Protein AF-A0A8I5Y634-F1 (afdb_monomer)

Nearest PDB structures (foldseek):
  6xj1-assembly1_A  TM=4.529E-01  e=6.285E-01  Schizosaccharomyces pombe 972h-
  3fd9-assembly1_C  TM=9.438E-01  e=5.363E+00  Pseudomonas aeruginosa UCBPP-PA14
  8i4v-assembly1_A  TM=6.254E-01  e=3.403E+00  Saccharomyces cerevisiae S288C
  5lpn-assembly1_B  TM=5.530E-01  e=3.403E+00  Homo sapiens

Foldseek 3Di:
DDDDDDDDDDDDDDDPPDDPDDPDDLVVVLVVLVVVLVVLVVVLVVLVVVCVPPDDVSVVVSVVSVVVNVVSVVVNVVSVVVVVVVVVVVVVVVVVVVVVVVVVVVVVVVVVVVVVVVVVVVVVVVVVVVVVVVVVVCVVVDDDPVVVVVVVVVCVPPQACDADPPDDVPDSNDNDDDPVRVCPDPVVCVVDVDPPDDDDDDDDDDDDDDDDPDDDPVQVVVVVVPDDPVVVVVVVVVVPPPDD

Solvent-accessible surface area (backbone atoms only — not comparable to full-atom values): 15293 Å² total; per-residue (Å²): 136,89,80,89,82,89,79,83,88,84,80,92,75,86,82,85,75,89,78,87,87,73,97,61,53,76,66,53,49,50,50,51,43,50,50,52,49,52,52,45,53,51,52,51,52,53,48,58,64,54,46,77,77,57,90,74,82,55,61,62,59,53,51,50,51,50,52,52,43,55,52,46,51,51,54,43,54,51,51,51,55,49,52,55,50,52,50,52,53,50,52,51,50,55,54,50,52,53,52,49,54,51,50,52,51,53,50,54,52,52,54,51,52,50,55,52,50,50,53,52,49,54,51,51,52,52,53,50,53,54,49,48,53,53,50,53,55,49,59,75,66,61,73,57,69,65,58,52,52,52,50,50,49,49,48,70,72,40,56,30,88,53,70,50,97,82,63,51,97,85,52,82,54,38,52,65,84,49,71,68,56,52,49,71,30,73,72,36,48,70,75,48,93,77,78,92,72,85,87,89,84,88,82,82,88,82,84,88,79,93,73,83,85,77,79,81,68,60,68,68,57,46,57,76,72,74,56,59,75,67,63,58,53,55,54,58,66,63,63,75,77,78,82,131

Sequence (244 aa):
MAASSSGEKEKERMGGVSGMTGLGSTRERLLSALEDLEVLSRELIEMLAISRNQKLLQLEEENQVLELLIHRDGDFQELMKLALNQGKVHHEMQALEKEVEKRDSDIQQLQKQLKEAEQILATAVYQAKEKLKSIEKARKGAISSEEIIKYAHRISASNAVCAPLTWVPGDPRRPYPTDLEMRSGLLGQMNNPSTSGVNGHLPGDALAAGRLPGNANWIGVFKRQGYSEVAVRQCLALGTNIVT

Secondary structure (DSSP, 8-state):
--------------------S--S-HHHHHHHHHHHHHHHHHHHHHHHHHHTSS-SSSHHHHHHHHHHHHHHHHHHHHHHHHHHHHHHHHHHHHHHHHHHHHHHHHHHHHHHHHHHHHHHHHHHHHHHHHHHHHHHHHHHTPPPHHHHHHHHHHHHHSS-SS--TT--TT-S--SS--HHHHHHSHHHHHT----SS--------------------HHHHHHTTT--HHHHHHHHHHGGG---

pLDDT: mean 75.21, std 22.45, range [32.56, 98.69]

Structure (mmCIF, N/CA/C/O backbone):
data_AF-A0A8I5Y634-F1
#
_entry.id   AF-A0A8I5Y634-F1
#
loop_
_atom_site.group_PDB
_atom_site.id
_atom_site.type_symbol
_atom_site.label_atom_id
_atom_site.label_alt_id
_atom_site.label_comp_id
_atom_site.label_asym_id
_atom_site.label_entity_id
_atom_site.label_seq_id
_atom_site.pdbx_PDB_ins_code
_atom_site.Cartn_x
_atom_site.Cartn_y
_atom_site.Cartn_z
_atom_site.occupancy
_atom_site.B_iso_or_equiv
_atom_site.auth_seq_id
_atom_site.auth_comp_id
_atom_site.auth_asym_id
_atom_site.auth_atom_id
_atom_site.pdbx_PDB_model_num
ATOM 1 N N . MET A 1 1 ? -1.743 41.954 -9.653 1.00 42.81 1 MET A N 1
ATOM 2 C CA . MET A 1 1 ? -3.165 41.566 -9.687 1.00 42.81 1 MET A CA 1
ATOM 3 C C . MET A 1 1 ? -3.440 40.726 -8.460 1.00 42.81 1 MET A C 1
ATOM 5 O O . MET A 1 1 ? -2.776 39.719 -8.267 1.00 42.81 1 MET A O 1
ATOM 9 N N . ALA A 1 2 ? -4.312 41.235 -7.597 1.00 40.44 2 ALA A N 1
ATOM 10 C CA . ALA A 1 2 ? -4.764 40.592 -6.375 1.00 40.44 2 ALA A CA 1
ATOM 11 C C . ALA A 1 2 ? -5.851 39.555 -6.685 1.00 40.44 2 ALA A C 1
ATOM 13 O O . ALA A 1 2 ? -6.664 39.791 -7.575 1.00 40.44 2 ALA A O 1
ATOM 14 N N . ALA A 1 3 ? -5.892 38.473 -5.910 1.00 41.91 3 ALA A N 1
ATOM 15 C CA . ALA A 1 3 ? -7.120 37.749 -5.593 1.00 41.91 3 ALA A CA 1
ATOM 16 C C . ALA A 1 3 ? -6.885 36.899 -4.336 1.00 41.91 3 ALA A C 1
ATOM 18 O O . ALA A 1 3 ? -6.300 35.820 -4.387 1.00 41.91 3 ALA A O 1
ATOM 19 N N . SER A 1 4 ? -7.327 37.435 -3.201 1.00 41.81 4 SER A N 1
ATOM 20 C CA . SER A 1 4 ? -7.667 36.670 -2.006 1.00 41.81 4 SER A CA 1
ATOM 21 C C . SER A 1 4 ? -8.863 35.763 -2.308 1.00 41.81 4 SER A C 1
ATOM 23 O O . SER A 1 4 ? -9.792 36.193 -2.990 1.00 41.81 4 SER A O 1
ATOM 25 N N . SER A 1 5 ? -8.897 34.557 -1.745 1.00 45.94 5 SER A N 1
ATOM 26 C CA . SER A 1 5 ? -10.150 33.821 -1.565 1.00 45.94 5 SER A CA 1
ATOM 27 C C . SER A 1 5 ? -10.107 33.063 -0.245 1.00 45.94 5 SER A C 1
ATOM 29 O O . SER A 1 5 ? -9.268 32.195 -0.016 1.00 45.94 5 SER A O 1
ATOM 31 N N . SER A 1 6 ? -10.985 33.507 0.644 1.00 43.75 6 SER A N 1
ATOM 32 C CA . SER A 1 6 ? -11.324 32.921 1.929 1.00 43.75 6 SER A CA 1
ATOM 33 C C . SER A 1 6 ? -12.424 31.874 1.725 1.00 43.75 6 SER A C 1
ATOM 35 O O . SER A 1 6 ? -13.388 32.152 1.021 1.00 43.75 6 SER A O 1
ATOM 37 N N . GLY A 1 7 ? -12.309 30.724 2.388 1.00 37.28 7 GLY A N 1
ATOM 38 C CA . GLY A 1 7 ? -13.416 29.807 2.695 1.00 37.28 7 GLY A CA 1
ATOM 39 C C . GLY A 1 7 ? -13.199 29.326 4.131 1.00 37.28 7 GLY A C 1
ATOM 40 O O . GLY A 1 7 ? -12.151 28.766 4.432 1.00 37.28 7 GLY A O 1
ATOM 41 N N . GLU A 1 8 ? -13.924 29.870 5.111 1.00 39.34 8 GLU A N 1
ATOM 42 C CA . GLU A 1 8 ? -15.194 29.325 5.633 1.00 39.34 8 GLU A CA 1
ATOM 43 C C . GLU A 1 8 ? -14.983 27.939 6.264 1.00 39.34 8 GLU A C 1
ATOM 45 O O . GLU A 1 8 ? -14.864 26.932 5.587 1.00 39.34 8 GLU A O 1
ATOM 50 N N . LYS A 1 9 ? -14.682 27.900 7.568 1.00 39.50 9 LYS A N 1
ATOM 51 C CA . LYS A 1 9 ? -15.653 27.577 8.634 1.00 39.50 9 LYS A CA 1
ATOM 52 C C . LYS A 1 9 ? -16.417 26.279 8.360 1.00 39.50 9 LYS A C 1
ATOM 54 O O . LYS A 1 9 ? -17.565 26.325 7.933 1.00 39.50 9 LYS A O 1
ATOM 59 N N . GLU A 1 10 ? -15.844 25.161 8.792 1.00 38.06 10 GLU A N 1
ATOM 60 C CA . GLU A 1 10 ? -16.636 23.988 9.147 1.00 38.06 10 GLU A CA 1
ATOM 61 C C . GLU A 1 10 ? -16.644 23.839 10.668 1.00 38.06 10 GLU A C 1
ATOM 63 O O . GLU A 1 10 ? -15.640 23.632 11.347 1.00 38.06 10 GLU A O 1
ATOM 68 N N . LYS A 1 11 ? -17.825 24.131 11.195 1.00 38.81 11 LYS A N 1
ATOM 69 C CA . LYS A 1 11 ? -18.212 24.123 12.593 1.00 38.81 11 LYS A CA 1
ATOM 70 C C . LYS A 1 11 ? -18.829 22.753 12.831 1.00 38.81 11 LYS A C 1
ATOM 72 O O . LYS A 1 11 ? -20.031 22.603 12.636 1.00 38.81 11 LYS A O 1
ATOM 77 N N . GLU A 1 12 ? -18.042 21.776 13.263 1.00 34.94 12 GLU A N 1
ATOM 78 C CA . GLU A 1 12 ? -18.622 20.550 13.808 1.00 34.94 12 GLU A CA 1
ATOM 79 C C . GLU A 1 12 ? -19.199 20.856 15.190 1.00 34.94 12 GLU A C 1
ATOM 81 O O . GLU A 1 12 ? -18.503 21.069 16.185 1.00 34.94 12 GLU A O 1
ATOM 86 N N . ARG A 1 13 ? -20.527 20.956 15.223 1.00 36.94 13 ARG A N 1
ATOM 87 C CA . ARG A 1 13 ? -21.330 21.005 16.435 1.00 36.94 13 ARG A CA 1
ATOM 88 C C . ARG A 1 13 ? -22.405 19.932 16.311 1.00 36.94 13 ARG A C 1
ATOM 90 O O . ARG A 1 13 ? -23.163 19.954 15.348 1.00 36.94 13 ARG A O 1
ATOM 97 N N . MET A 1 14 ? -22.526 19.159 17.390 1.00 32.56 14 MET A N 1
ATOM 98 C CA . MET A 1 14 ? -23.582 18.204 17.767 1.00 32.56 14 MET A CA 1
ATOM 99 C C . MET A 1 14 ? -23.264 16.735 17.437 1.00 32.56 14 MET A C 1
ATOM 101 O O . MET A 1 14 ? -22.936 16.418 16.311 1.00 32.56 14 MET A O 1
ATOM 105 N N . GLY A 1 15 ? -23.344 15.783 18.371 1.00 33.38 15 GLY A N 1
ATOM 106 C CA . GLY A 1 15 ? -24.082 15.790 19.635 1.00 33.38 15 GLY A CA 1
ATOM 107 C C . GLY A 1 15 ? -23.348 15.078 20.770 1.00 33.38 15 GLY A C 1
ATOM 108 O O . GLY A 1 15 ? -23.324 13.856 20.835 1.00 33.38 15 GLY A O 1
ATOM 109 N N . GLY A 1 16 ? -22.834 15.857 21.722 1.00 34.44 16 GLY A N 1
ATOM 110 C CA . GLY A 1 16 ? -22.677 15.392 23.097 1.00 34.44 16 GLY A CA 1
ATOM 111 C C . GLY A 1 16 ? -24.016 15.585 23.792 1.00 34.44 16 GLY A C 1
ATOM 112 O O . GLY A 1 16 ? -24.353 16.701 24.186 1.00 34.44 16 GLY A O 1
ATOM 113 N N . VAL A 1 17 ? -24.817 14.523 23.842 1.00 38.69 17 VAL A N 1
ATOM 114 C CA . VAL A 1 17 ? -26.057 14.497 24.615 1.00 38.69 17 VAL A CA 1
ATOM 115 C C . VAL A 1 17 ? -25.719 14.761 26.082 1.00 38.69 17 VAL A C 1
ATOM 117 O O . VAL A 1 17 ? -24.779 14.200 26.639 1.00 38.69 17 VAL A O 1
ATOM 120 N N . SER A 1 18 ? -26.498 15.677 26.651 1.00 43.25 18 SER A N 1
ATOM 121 C CA . SER A 1 18 ? -26.572 16.065 28.054 1.00 43.25 18 SER A CA 1
ATOM 122 C C . SER A 1 18 ? -26.324 14.904 29.024 1.00 43.25 18 SER A C 1
ATOM 124 O O . SER A 1 18 ? -27.053 13.916 29.017 1.00 43.25 18 SER A O 1
ATOM 126 N N . GLY A 1 19 ? -25.323 15.060 29.887 1.00 37.06 19 GLY A N 1
ATOM 127 C CA . GLY A 1 19 ? -25.020 14.152 30.989 1.00 37.06 19 GLY A CA 1
ATOM 128 C C . GLY A 1 19 ? -24.487 14.941 32.176 1.00 37.06 19 GLY A C 1
ATOM 129 O O . GLY A 1 19 ? -23.323 14.810 32.543 1.00 37.06 19 GLY A O 1
ATOM 130 N N . MET A 1 20 ? -25.313 15.829 32.728 1.00 41.47 20 MET A N 1
ATOM 131 C CA . MET A 1 20 ? -25.023 16.441 34.020 1.00 41.47 20 MET A CA 1
ATOM 132 C C . MET A 1 20 ? -25.332 15.415 35.121 1.00 41.47 20 MET A C 1
ATOM 134 O O . MET A 1 20 ? -26.399 14.817 35.092 1.00 41.47 20 MET A O 1
ATOM 138 N N . THR A 1 21 ? -24.387 15.294 36.063 1.00 44.72 21 THR A N 1
ATOM 139 C CA . THR A 1 21 ? -24.359 14.564 37.355 1.00 44.72 21 THR A CA 1
ATOM 140 C C . THR A 1 21 ? -23.698 13.176 37.376 1.00 44.72 21 THR A C 1
ATOM 142 O O . THR A 1 21 ? -24.253 12.188 36.909 1.00 44.72 21 THR A O 1
ATOM 145 N N . GLY A 1 22 ? -22.501 13.128 37.985 1.00 45.91 22 GLY A N 1
ATOM 146 C CA . GLY A 1 22 ? -21.790 11.918 38.421 1.00 45.91 22 GLY A CA 1
ATOM 147 C C . GLY A 1 22 ? -20.315 11.900 38.008 1.00 45.91 22 GLY A C 1
ATOM 148 O O . GLY A 1 22 ? -19.976 11.397 36.941 1.00 45.91 22 GLY A O 1
ATOM 149 N N . LEU A 1 23 ? -19.433 12.469 38.830 1.00 56.62 23 LEU A N 1
ATOM 150 C CA . LEU A 1 23 ? -17.975 12.436 38.666 1.00 56.62 23 LEU A CA 1
ATOM 151 C C . LEU A 1 23 ? -17.480 10.979 38.717 1.00 56.62 23 LEU A C 1
ATOM 153 O O . LEU A 1 23 ? -17.414 10.403 39.794 1.00 56.62 23 LEU A O 1
ATOM 157 N N . GLY A 1 24 ? -17.170 10.384 37.565 1.00 68.94 24 GLY A N 1
ATOM 158 C CA . GLY A 1 24 ? -16.485 9.092 37.507 1.00 68.94 24 GLY A CA 1
ATOM 159 C C . GLY A 1 24 ? -16.831 8.237 36.293 1.00 68.94 24 GLY A C 1
ATOM 160 O O . GLY A 1 24 ? -17.881 8.415 35.663 1.00 68.94 24 GLY A O 1
ATOM 161 N N . SER A 1 25 ? -15.922 7.320 35.956 1.00 91.06 25 SER A N 1
ATOM 162 C CA . SER A 1 25 ? -16.109 6.324 34.892 1.00 91.06 25 SER A CA 1
ATOM 163 C C . SER A 1 25 ? -17.349 5.453 35.149 1.00 91.06 25 SER A C 1
ATOM 165 O O . SER A 1 25 ? -17.780 5.300 36.290 1.00 91.06 25 SER A O 1
ATOM 167 N N . THR A 1 26 ? -17.931 4.824 34.117 1.00 92.62 26 THR A N 1
ATOM 168 C CA . THR A 1 26 ? -19.067 3.890 34.303 1.00 92.62 26 THR A CA 1
ATOM 169 C C . THR A 1 26 ? -18.744 2.798 35.332 1.00 92.62 26 THR A C 1
ATOM 171 O O . THR A 1 26 ? -19.614 2.391 36.095 1.00 92.62 26 THR A O 1
ATOM 174 N N . ARG A 1 27 ? -17.471 2.387 35.412 1.00 92.94 27 ARG A N 1
ATOM 175 C CA . ARG A 1 27 ? -16.956 1.486 36.447 1.00 92.94 27 ARG A CA 1
ATOM 176 C C . ARG A 1 27 ? -17.048 2.090 37.850 1.00 92.94 27 ARG A C 1
ATOM 178 O O . ARG A 1 27 ? -17.557 1.428 38.742 1.00 92.94 27 ARG A O 1
ATOM 185 N N . GLU A 1 28 ? -16.561 3.312 38.052 1.00 94.06 28 GLU A N 1
ATOM 186 C CA . GLU A 1 28 ? -16.643 4.000 39.351 1.00 94.06 28 GLU A CA 1
ATOM 187 C C . GLU A 1 28 ? -18.094 4.216 39.787 1.00 94.06 28 GLU A C 1
ATOM 189 O O . GLU A 1 28 ? -18.422 4.000 40.948 1.00 94.06 28 GLU A O 1
ATOM 194 N N . ARG A 1 29 ? -18.982 4.555 38.847 1.00 93.81 29 ARG A N 1
ATOM 195 C CA . ARG A 1 29 ? -20.418 4.706 39.121 1.00 93.81 29 ARG A CA 1
ATOM 196 C C . ARG A 1 29 ? -21.074 3.387 39.531 1.00 93.81 29 ARG A C 1
ATOM 198 O O . ARG A 1 29 ? -21.875 3.383 40.455 1.00 93.81 29 ARG A O 1
ATOM 205 N N . LEU A 1 30 ? -20.723 2.276 38.876 1.00 94.56 30 LEU A N 1
ATOM 206 C CA . LEU A 1 30 ? -21.199 0.941 39.255 1.00 94.56 30 LEU A CA 1
ATOM 207 C C . LEU A 1 30 ? -20.717 0.533 40.650 1.00 94.56 30 LEU A C 1
ATOM 209 O O . LEU A 1 30 ? -21.495 -0.028 41.411 1.00 94.56 30 LEU A O 1
ATOM 213 N N . LEU A 1 31 ? -19.455 0.816 40.984 1.00 94.88 31 LEU A N 1
ATOM 214 C CA . LEU A 1 31 ? -18.902 0.516 42.307 1.00 94.88 31 LEU A CA 1
ATOM 215 C C . LEU A 1 31 ? -19.569 1.360 43.397 1.00 94.88 31 LEU A C 1
ATOM 217 O O . LEU A 1 31 ? -19.995 0.807 44.400 1.00 94.88 31 LEU A O 1
ATOM 221 N N . SER A 1 32 ? -19.750 2.661 43.163 1.00 94.75 32 SER A N 1
ATOM 222 C CA . SER A 1 32 ? -20.445 3.543 44.106 1.00 94.75 32 SER A CA 1
ATOM 223 C C . SER A 1 32 ? -21.908 3.139 44.308 1.00 94.75 32 SER A C 1
ATOM 225 O O . SER A 1 32 ? -22.371 3.108 45.439 1.00 94.75 32 SER A O 1
ATOM 227 N N . ALA A 1 33 ? -22.630 2.772 43.245 1.00 94.31 33 ALA A N 1
ATOM 228 C CA . ALA A 1 33 ? -24.004 2.286 43.374 1.00 94.31 33 ALA A CA 1
ATOM 229 C C . ALA A 1 33 ? -24.080 0.944 44.128 1.00 94.31 33 ALA A C 1
ATOM 231 O O . ALA A 1 33 ? -25.030 0.710 44.870 1.00 94.31 33 ALA A O 1
ATOM 232 N N . LEU A 1 34 ? -23.075 0.076 43.971 1.00 95.94 34 LEU A N 1
ATOM 233 C CA . LEU A 1 34 ? -22.973 -1.172 44.728 1.00 95.94 34 LEU A CA 1
ATOM 234 C C . LEU A 1 34 ? -22.697 -0.918 46.221 1.00 95.94 34 LEU A C 1
ATOM 236 O O . LEU A 1 34 ? -23.302 -1.574 47.063 1.00 95.94 34 LEU A O 1
ATOM 240 N N . GLU A 1 35 ? -21.819 0.035 46.542 1.00 96.00 35 GLU A N 1
ATOM 241 C CA . GLU A 1 35 ? -21.543 0.467 47.920 1.00 96.00 35 GLU A CA 1
ATOM 242 C C . GLU A 1 35 ? -22.793 1.087 48.573 1.00 96.00 35 GLU A C 1
ATOM 244 O O . GLU A 1 35 ? -23.146 0.707 49.690 1.00 96.00 35 GLU A O 1
ATOM 249 N N . ASP A 1 36 ? -23.518 1.960 47.861 1.00 95.56 36 ASP A N 1
ATOM 250 C CA . ASP A 1 36 ? -24.791 2.540 48.319 1.00 95.56 36 ASP A CA 1
ATOM 251 C C . ASP A 1 36 ? -25.829 1.439 48.624 1.00 95.56 36 ASP A C 1
ATOM 253 O O . ASP A 1 36 ? -26.473 1.459 49.675 1.00 95.56 36 ASP A O 1
ATOM 257 N N . LEU A 1 37 ? -25.977 0.451 47.728 1.00 95.12 37 LEU A N 1
ATOM 258 C CA . LEU A 1 37 ? -26.870 -0.701 47.922 1.00 95.12 37 LEU A CA 1
ATOM 259 C C . LEU A 1 37 ? -26.486 -1.525 49.157 1.00 95.12 37 LEU A C 1
ATOM 261 O O . LEU A 1 37 ? -27.362 -1.953 49.911 1.00 95.12 37 LEU A O 1
ATOM 265 N N . GLU A 1 38 ? -25.188 -1.740 49.385 1.00 95.94 38 GLU A N 1
ATOM 266 C CA . GLU A 1 38 ? -24.705 -2.449 50.567 1.00 95.94 38 GLU A CA 1
ATOM 267 C C . GLU A 1 38 ? -25.082 -1.698 51.851 1.00 95.94 38 GLU A C 1
ATOM 269 O O . GLU A 1 38 ? -25.647 -2.304 52.765 1.00 95.94 38 GLU A O 1
ATOM 274 N N . VAL A 1 39 ? -24.828 -0.389 51.912 1.00 96.50 39 VAL A N 1
ATOM 275 C CA . VAL A 1 39 ? -25.141 0.442 53.086 1.00 96.50 39 VAL A CA 1
ATOM 276 C C . VAL A 1 39 ? -26.642 0.442 53.376 1.00 96.50 39 VAL A C 1
ATOM 278 O O . VAL A 1 39 ? -27.036 0.110 54.494 1.00 96.50 39 VAL A O 1
ATOM 281 N N . LEU A 1 40 ? -27.477 0.712 52.367 1.00 94.00 40 LEU A N 1
ATOM 282 C CA . LEU A 1 40 ? -28.937 0.725 52.512 1.00 94.00 40 LEU A CA 1
ATOM 283 C C . LEU A 1 40 ? -29.480 -0.641 52.956 1.00 94.00 40 LEU A C 1
ATOM 285 O O . LEU A 1 40 ? -30.377 -0.719 53.795 1.00 94.00 40 LEU A O 1
ATOM 289 N N . SER A 1 41 ? -28.921 -1.738 52.433 1.00 94.69 41 SER A N 1
ATOM 290 C CA . SER A 1 41 ? -29.332 -3.088 52.833 1.00 94.69 41 SER A CA 1
ATOM 291 C C . SER A 1 41 ? -28.971 -3.410 54.289 1.00 94.69 41 SER A C 1
ATOM 293 O O . SER A 1 41 ? -29.770 -4.033 54.991 1.00 94.69 41 SER A O 1
ATOM 295 N N . ARG A 1 42 ? -27.803 -2.961 54.772 1.00 95.25 42 ARG A N 1
ATOM 296 C CA . ARG A 1 42 ? -27.382 -3.121 56.174 1.00 95.25 42 ARG A CA 1
ATOM 297 C C . ARG A 1 42 ? -28.274 -2.316 57.112 1.00 95.25 42 ARG A C 1
ATOM 299 O O . ARG A 1 42 ? -28.756 -2.871 58.096 1.00 95.25 42 ARG A O 1
ATOM 306 N N . GLU A 1 43 ? -28.537 -1.058 56.771 1.00 91.88 43 GLU A N 1
ATOM 307 C CA . GLU A 1 43 ? -29.401 -0.161 57.544 1.00 91.88 43 GLU A CA 1
ATOM 308 C C . GLU A 1 43 ? -30.825 -0.722 57.664 1.00 91.88 43 GLU A C 1
ATOM 310 O O . GLU A 1 43 ? -31.356 -0.828 58.769 1.00 91.88 43 GLU A O 1
ATOM 315 N N . LEU A 1 44 ? -31.404 -1.211 56.560 1.00 90.75 44 LEU A N 1
ATOM 316 C CA . LEU A 1 44 ? -32.724 -1.845 56.575 1.00 90.75 44 LEU A CA 1
ATOM 317 C C . LEU A 1 44 ? -32.762 -3.090 57.479 1.00 90.75 44 LEU A C 1
ATOM 319 O O . LEU A 1 44 ? -33.716 -3.284 58.233 1.00 90.75 44 LEU A O 1
ATOM 323 N N . ILE A 1 45 ? -31.730 -3.940 57.435 1.00 91.31 45 ILE A N 1
ATOM 324 C CA . ILE A 1 45 ? -31.642 -5.136 58.291 1.00 91.31 45 ILE A CA 1
ATOM 325 C C . ILE A 1 45 ? -31.539 -4.748 59.772 1.00 91.31 45 ILE A C 1
ATOM 327 O O . ILE A 1 45 ? -32.204 -5.363 60.610 1.00 91.31 45 ILE A O 1
ATOM 331 N N . GLU A 1 46 ? -30.727 -3.742 60.104 1.00 89.81 46 GLU A N 1
ATOM 332 C CA . GLU A 1 46 ? -30.577 -3.244 61.474 1.00 89.81 46 GLU A CA 1
ATOM 333 C C . GLU A 1 46 ? -31.887 -2.647 62.002 1.00 89.81 46 GLU A C 1
ATOM 335 O O . GLU A 1 46 ? -32.315 -2.995 63.107 1.00 89.81 46 GLU A O 1
ATOM 340 N N . MET A 1 47 ? -32.582 -1.842 61.193 1.00 86.56 47 MET A N 1
ATOM 341 C CA . MET A 1 47 ? -33.896 -1.294 61.535 1.00 86.56 47 MET A CA 1
ATOM 342 C C . MET A 1 47 ? -34.917 -2.404 61.795 1.00 86.56 47 MET A C 1
ATOM 344 O O . MET A 1 47 ? -35.511 -2.450 62.871 1.00 86.56 47 MET A O 1
ATOM 348 N N . LEU A 1 48 ? -35.046 -3.378 60.889 1.00 85.31 48 LEU A N 1
ATOM 349 C CA . LEU A 1 48 ? -35.971 -4.507 61.056 1.00 85.31 48 LEU A CA 1
ATOM 350 C C . LEU A 1 48 ? -35.651 -5.368 62.293 1.00 85.31 48 LEU A C 1
ATOM 352 O O . LEU A 1 48 ? -36.559 -5.916 62.930 1.00 85.31 48 LEU A O 1
ATOM 356 N N . ALA A 1 49 ? -34.373 -5.494 62.661 1.00 85.81 49 ALA A N 1
ATOM 357 C CA . ALA A 1 49 ? -33.956 -6.202 63.868 1.00 85.81 49 ALA A CA 1
ATOM 358 C C . ALA A 1 49 ? -34.365 -5.459 65.157 1.00 85.81 49 ALA A C 1
ATOM 360 O O . ALA A 1 49 ? -34.750 -6.105 66.139 1.00 85.81 49 ALA A O 1
ATOM 361 N N . ILE A 1 50 ? -34.326 -4.121 65.153 1.00 82.69 50 ILE A N 1
ATOM 362 C CA . ILE A 1 50 ? -34.696 -3.260 66.289 1.00 82.69 50 ILE A CA 1
ATOM 363 C C . ILE A 1 50 ? -36.225 -3.145 66.420 1.00 82.69 50 ILE A C 1
ATOM 365 O O . ILE A 1 50 ? -36.762 -3.344 67.517 1.00 82.69 50 ILE A O 1
ATOM 369 N N . SER A 1 51 ? -36.939 -2.920 65.313 1.00 70.75 51 SER A N 1
ATOM 370 C CA . SER A 1 51 ? -38.396 -2.704 65.256 1.00 70.75 51 SER A CA 1
ATOM 371 C C . SER A 1 51 ? -39.236 -3.893 65.710 1.00 70.75 51 SER A C 1
ATOM 373 O O . SER A 1 51 ? -40.388 -3.745 66.130 1.00 70.75 51 SER A O 1
ATOM 375 N N . ARG A 1 52 ? -38.648 -5.095 65.744 1.00 63.84 52 ARG A N 1
ATOM 376 C CA . ARG A 1 52 ? -39.260 -6.278 66.368 1.00 63.84 52 ARG A CA 1
ATOM 377 C C . ARG A 1 52 ? -39.618 -6.049 67.848 1.00 63.84 52 ARG A C 1
ATOM 379 O O . ARG A 1 52 ? -40.488 -6.754 68.360 1.00 63.84 52 ARG A O 1
ATOM 386 N N . ASN A 1 53 ? -38.987 -5.069 68.509 1.00 61.81 53 ASN A N 1
ATOM 387 C CA . ASN A 1 53 ? -39.132 -4.778 69.937 1.00 61.81 53 ASN A CA 1
ATOM 388 C C . ASN A 1 53 ? -39.964 -3.514 70.275 1.00 61.81 53 ASN A C 1
ATOM 390 O O . ASN A 1 53 ? -40.402 -3.402 71.419 1.00 61.81 53 ASN A O 1
ATOM 394 N N . GLN A 1 54 ? -40.230 -2.582 69.342 1.00 58.72 54 GLN A N 1
ATOM 395 C CA . GLN A 1 54 ? -41.007 -1.346 69.592 1.00 58.72 54 GLN A CA 1
ATOM 396 C C . GLN A 1 54 ? -41.900 -0.988 68.384 1.00 58.72 54 GLN A C 1
ATOM 398 O O . GLN A 1 54 ? -41.460 -0.409 67.401 1.00 58.72 54 GLN A O 1
ATOM 403 N N . LYS A 1 55 ? -43.187 -1.351 68.429 1.00 59.38 55 LYS A N 1
ATOM 404 C CA . LYS A 1 55 ? -44.118 -1.199 67.295 1.00 59.38 55 LYS A CA 1
ATOM 405 C C . LYS A 1 55 ? -44.777 0.185 67.276 1.00 59.38 55 LYS A C 1
ATOM 407 O O . LYS A 1 55 ? -45.518 0.485 68.207 1.00 59.38 55 LYS A O 1
ATOM 412 N N . LEU A 1 56 ? -44.542 0.965 66.209 1.00 52.16 56 LEU A N 1
ATOM 413 C CA . LEU A 1 56 ? -45.535 1.687 65.367 1.00 52.16 56 LEU A CA 1
ATOM 414 C C . LEU A 1 56 ? -44.951 2.955 64.698 1.00 52.16 56 LEU A C 1
ATOM 416 O O . LEU A 1 56 ? -45.433 3.329 63.638 1.00 52.16 56 LEU A O 1
ATOM 420 N N . LEU A 1 57 ? -43.903 3.580 65.256 1.00 55.06 57 LEU A N 1
ATOM 421 C CA . LEU A 1 57 ? -43.284 4.798 64.687 1.00 55.06 57 LEU A CA 1
ATOM 422 C C . LEU A 1 57 ? -42.159 4.525 63.663 1.00 55.06 57 LEU A C 1
ATOM 424 O O . LEU A 1 57 ? -41.857 5.398 62.864 1.00 55.06 57 LEU A O 1
ATOM 428 N N . GLN A 1 58 ? -41.582 3.317 63.638 1.00 64.75 58 GLN A N 1
ATOM 429 C CA . GLN A 1 58 ? -40.452 2.952 62.759 1.00 64.75 58 GLN A CA 1
ATOM 430 C C . GLN A 1 58 ? -40.859 2.506 61.342 1.00 64.75 58 GLN A C 1
ATOM 432 O O . GLN A 1 58 ? -40.028 2.473 60.442 1.00 64.75 58 GLN A O 1
ATOM 437 N N . LEU A 1 59 ? -42.142 2.208 61.109 1.00 70.50 59 LEU A N 1
ATOM 438 C CA . LEU A 1 59 ? -42.611 1.625 59.844 1.00 70.50 59 LEU A CA 1
ATOM 439 C C . LEU A 1 59 ? -42.505 2.597 58.653 1.00 70.50 59 LEU A C 1
ATOM 441 O O . LEU A 1 59 ? -42.378 2.171 57.509 1.00 70.50 59 LEU A O 1
ATOM 445 N N . GLU A 1 60 ? -42.589 3.905 58.900 1.00 78.56 60 GLU A N 1
ATOM 446 C CA . GLU A 1 60 ? -42.500 4.918 57.842 1.00 78.56 60 GLU A CA 1
ATOM 447 C C . GLU A 1 60 ? -41.049 5.143 57.393 1.00 78.56 60 GLU A C 1
ATOM 449 O O . GLU A 1 60 ? -40.780 5.201 56.194 1.00 78.56 60 GLU A O 1
ATOM 454 N N . GLU A 1 61 ? -40.104 5.139 58.337 1.00 81.62 61 GLU A N 1
ATOM 455 C CA . GLU A 1 61 ? -38.663 5.187 58.055 1.00 81.62 61 GLU A CA 1
ATOM 456 C C . GLU A 1 61 ? -38.193 3.908 57.338 1.00 81.62 61 GLU A C 1
ATOM 458 O O . GLU A 1 61 ? -37.442 3.984 56.368 1.00 81.62 61 GLU A O 1
ATOM 463 N N . GLU A 1 62 ? -38.689 2.732 57.748 1.00 83.88 62 GLU A N 1
ATOM 464 C CA . GLU A 1 62 ? -38.412 1.450 57.074 1.00 83.88 62 GLU A CA 1
ATOM 465 C C . GLU A 1 62 ? -38.849 1.468 55.605 1.00 83.88 62 GLU A C 1
ATOM 467 O O . GLU A 1 62 ? -38.098 1.046 54.723 1.00 83.88 62 GLU A O 1
ATOM 472 N N . ASN A 1 63 ? -40.050 1.986 55.329 1.00 87.62 63 ASN A N 1
ATOM 473 C CA . ASN A 1 63 ? -40.545 2.122 53.961 1.00 87.62 63 ASN A CA 1
ATOM 474 C C . ASN A 1 63 ? -39.712 3.125 53.155 1.00 87.62 63 ASN A C 1
ATOM 476 O O . ASN A 1 63 ? -39.488 2.910 51.967 1.00 87.62 63 ASN A O 1
ATOM 480 N N . GLN A 1 64 ? -39.212 4.192 53.781 1.00 90.19 64 GLN A N 1
ATOM 481 C CA . GLN A 1 64 ? -38.382 5.177 53.094 1.00 90.19 64 GLN A CA 1
ATOM 482 C C . GLN A 1 64 ? -3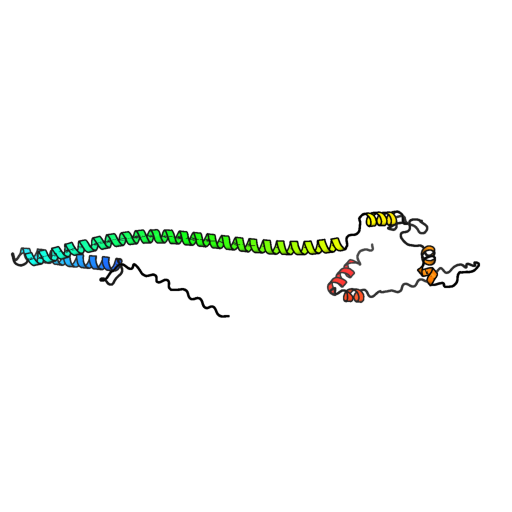7.015 4.607 52.684 1.00 90.19 64 GLN A C 1
ATOM 484 O O . GLN A 1 64 ? -36.582 4.824 51.551 1.00 90.19 64 GLN A O 1
ATOM 489 N N . VAL A 1 65 ? -36.361 3.831 53.555 1.00 90.69 65 VAL A N 1
ATOM 490 C CA . VAL A 1 65 ? -35.108 3.127 53.220 1.00 90.69 65 VAL A CA 1
ATOM 491 C C . VAL A 1 65 ? -35.350 2.058 52.150 1.00 90.69 65 VAL A C 1
ATOM 493 O O . VAL A 1 65 ? -34.543 1.912 51.231 1.00 90.69 65 VAL A O 1
ATOM 496 N N . LEU A 1 66 ? -36.482 1.350 52.211 1.00 92.19 66 LEU A N 1
ATOM 497 C CA . LEU A 1 66 ? -36.865 0.367 51.197 1.00 92.19 66 LEU A CA 1
ATOM 498 C C . LEU A 1 66 ? -37.064 1.002 49.810 1.00 92.19 66 LEU A C 1
ATOM 500 O O . LEU A 1 66 ? -36.554 0.474 48.823 1.00 92.19 66 LEU A O 1
ATOM 504 N N . GLU A 1 67 ? -37.757 2.138 49.721 1.00 93.50 67 GLU A N 1
ATOM 505 C CA . GLU A 1 67 ? -37.940 2.872 48.460 1.00 93.50 67 GLU A CA 1
ATOM 506 C C . GLU A 1 67 ? -36.604 3.377 47.894 1.00 93.50 67 GLU A C 1
ATOM 508 O O . GLU A 1 67 ? -36.349 3.251 46.695 1.00 93.50 67 GLU A O 1
ATOM 513 N N . LEU A 1 68 ? -35.704 3.880 48.750 1.00 93.81 68 LEU A N 1
ATOM 514 C CA . LEU A 1 68 ? -34.351 4.271 48.334 1.00 93.81 68 LEU A CA 1
ATOM 515 C C . LEU A 1 68 ? -33.544 3.078 47.803 1.00 93.81 68 LEU A C 1
ATOM 517 O O . LEU A 1 68 ? -32.833 3.219 46.806 1.00 93.81 68 LEU A O 1
ATOM 521 N N . LEU A 1 69 ? -33.679 1.904 48.425 1.00 94.56 69 LEU A N 1
ATOM 522 C CA . LEU A 1 69 ? -33.028 0.673 47.978 1.00 94.56 69 LEU A CA 1
ATOM 523 C C . LEU A 1 69 ? -33.554 0.222 46.607 1.00 94.56 69 LEU A C 1
ATOM 525 O O . LEU A 1 69 ? -32.758 -0.092 45.724 1.00 94.56 69 LEU A O 1
ATOM 529 N N . ILE A 1 70 ? -34.877 0.233 46.403 1.00 95.62 70 ILE A N 1
ATOM 530 C CA . ILE A 1 70 ? -35.504 -0.099 45.112 1.00 95.62 70 ILE A CA 1
ATOM 531 C C . ILE A 1 70 ? -35.047 0.882 44.031 1.00 95.62 70 ILE A C 1
ATOM 533 O O . ILE A 1 70 ? -34.699 0.472 42.922 1.00 95.62 70 ILE A O 1
ATOM 537 N N . HIS A 1 71 ? -35.018 2.175 44.354 1.00 95.50 71 HIS A N 1
ATOM 538 C CA . HIS A 1 71 ? -34.567 3.200 43.424 1.00 95.50 71 HIS A CA 1
ATOM 539 C C . HIS A 1 71 ? -33.105 2.982 43.015 1.00 95.50 71 HIS A C 1
ATOM 541 O O . HIS A 1 71 ? -32.794 2.982 41.822 1.00 95.50 71 HIS A O 1
ATOM 547 N N . ARG A 1 72 ? -32.217 2.713 43.982 1.00 94.69 72 ARG A N 1
ATOM 548 C CA . ARG A 1 72 ? -30.802 2.450 43.696 1.00 94.69 72 ARG A CA 1
ATOM 549 C C . ARG A 1 72 ? -30.546 1.148 42.954 1.00 94.69 72 ARG A C 1
ATOM 551 O O . ARG A 1 72 ? -29.647 1.121 42.116 1.00 94.69 72 ARG A O 1
ATOM 558 N N . ASP A 1 73 ? -31.332 0.102 43.196 1.00 95.81 73 ASP A N 1
ATOM 559 C CA . ASP A 1 73 ? -31.251 -1.126 42.398 1.00 95.81 73 ASP A CA 1
ATOM 560 C C . ASP A 1 73 ? -31.633 -0.846 40.937 1.00 95.81 73 ASP A C 1
ATOM 562 O O . ASP A 1 73 ? -30.938 -1.280 40.017 1.00 95.81 73 ASP A O 1
ATOM 566 N N . GLY A 1 74 ? -32.669 -0.028 40.717 1.00 95.75 74 GLY A N 1
ATOM 567 C CA . GLY A 1 74 ? -33.044 0.464 39.391 1.00 95.75 74 GLY A CA 1
ATOM 568 C C . GLY A 1 74 ? -31.891 1.178 38.677 1.00 95.75 74 GLY A C 1
ATOM 569 O O . GLY A 1 74 ? -31.510 0.778 37.572 1.00 95.75 74 GLY A O 1
ATOM 570 N N . ASP A 1 75 ? -31.280 2.170 39.333 1.00 93.25 75 ASP A N 1
ATOM 571 C CA . ASP A 1 75 ? -30.119 2.905 38.807 1.00 93.25 75 ASP A CA 1
ATOM 572 C C . ASP A 1 75 ? -28.946 1.962 38.478 1.00 93.25 75 ASP A C 1
ATOM 574 O O . ASP A 1 75 ? -28.305 2.071 37.426 1.00 93.25 75 ASP A O 1
ATOM 578 N N . PHE A 1 76 ? -28.660 1.001 39.363 1.00 95.12 76 PHE A N 1
ATOM 579 C CA . PHE A 1 76 ? -27.592 0.021 39.174 1.00 95.12 76 PHE A CA 1
ATOM 580 C C . PHE A 1 76 ? -27.854 -0.884 37.962 1.00 95.12 76 PHE A C 1
ATOM 582 O O . PHE A 1 76 ? -26.954 -1.112 37.146 1.00 95.12 76 PHE A O 1
ATOM 589 N N . GLN A 1 77 ? -29.089 -1.363 37.786 1.00 96.38 77 GLN A N 1
ATOM 590 C CA . GLN A 1 77 ? -29.473 -2.165 36.624 1.00 96.38 77 GLN A CA 1
ATOM 591 C C . GLN A 1 77 ? -29.342 -1.383 35.310 1.00 96.38 77 GLN A C 1
ATOM 593 O O . GLN A 1 77 ? -28.919 -1.943 34.291 1.00 96.38 77 GLN A O 1
ATOM 598 N N . GLU A 1 78 ? -29.681 -0.094 35.302 1.00 95.31 78 GLU A N 1
ATOM 599 C CA . GLU A 1 78 ? -29.488 0.772 34.135 1.00 95.31 78 GLU A CA 1
ATOM 600 C C . GLU A 1 78 ? -28.005 0.980 33.813 1.00 95.31 78 GLU A C 1
ATOM 602 O O . GLU A 1 78 ? -27.591 0.816 32.659 1.00 95.31 78 GLU A O 1
ATOM 607 N N . LEU A 1 79 ? -27.179 1.245 34.830 1.00 94.81 79 LEU A N 1
ATOM 608 C CA . LEU A 1 79 ? -25.726 1.351 34.679 1.00 94.81 79 LEU A CA 1
ATOM 609 C C . LEU A 1 79 ? -25.107 0.049 34.155 1.00 94.81 79 LEU A C 1
ATOM 611 O O . LEU A 1 79 ? -24.211 0.090 33.307 1.00 94.81 79 LEU A O 1
ATOM 615 N N . MET A 1 80 ? -25.612 -1.107 34.589 1.00 95.56 80 MET A N 1
ATOM 616 C CA . MET A 1 80 ? -25.158 -2.411 34.108 1.00 95.56 80 MET A CA 1
ATOM 617 C C . MET A 1 80 ? -25.472 -2.605 32.617 1.00 95.56 80 MET A C 1
ATOM 619 O O . MET A 1 80 ? -24.609 -3.023 31.841 1.00 95.56 80 MET A O 1
ATOM 623 N N . LYS A 1 81 ? -26.687 -2.243 32.179 1.00 96.38 81 LYS A N 1
ATOM 624 C CA . LYS A 1 81 ? -27.068 -2.269 30.753 1.00 96.38 81 LYS A CA 1
ATOM 625 C C . LYS A 1 81 ? -26.172 -1.350 29.924 1.00 96.38 81 LYS A C 1
ATOM 627 O O . LYS A 1 81 ? -25.734 -1.729 28.836 1.00 96.38 81 LYS A O 1
ATOM 632 N N . LEU A 1 82 ? -25.871 -0.162 30.444 1.00 95.94 82 LEU A N 1
ATOM 633 C CA . LEU A 1 82 ? -24.980 0.797 29.801 1.00 95.94 82 LEU A CA 1
ATOM 634 C C . LEU A 1 82 ? -23.565 0.219 29.646 1.00 95.94 82 LEU A C 1
ATOM 636 O O . LEU A 1 82 ? -23.014 0.266 28.545 1.00 95.94 82 LEU A O 1
ATOM 640 N N . ALA A 1 83 ? -23.000 -0.379 30.698 1.00 95.81 83 ALA A N 1
ATOM 641 C CA . ALA A 1 83 ? -21.678 -1.004 30.654 1.00 95.81 83 ALA A CA 1
ATOM 642 C C . ALA A 1 83 ? -21.599 -2.142 29.619 1.00 95.81 83 ALA A C 1
ATOM 644 O O . ALA A 1 83 ? -20.627 -2.233 28.867 1.00 95.81 83 ALA A O 1
ATOM 645 N N . LEU A 1 84 ? -22.644 -2.969 29.509 1.00 96.38 84 LEU A N 1
ATOM 646 C CA . LEU A 1 84 ? -22.719 -4.012 28.480 1.00 96.38 84 LEU A CA 1
ATOM 647 C C . LEU A 1 84 ? -22.728 -3.428 27.062 1.00 96.38 84 LEU A C 1
ATOM 649 O O . LEU A 1 84 ? -22.051 -3.949 26.174 1.00 96.38 84 LEU A O 1
ATOM 653 N N . ASN A 1 85 ? -23.465 -2.339 26.841 1.00 96.06 85 ASN A N 1
ATOM 654 C CA . ASN A 1 85 ? -23.491 -1.663 25.545 1.00 96.06 85 ASN A CA 1
ATOM 655 C C . ASN A 1 85 ? -22.133 -1.036 25.206 1.00 96.06 85 ASN A C 1
ATOM 657 O O . ASN A 1 85 ? -21.660 -1.196 24.083 1.00 96.06 85 ASN A O 1
ATOM 661 N N . GLN A 1 86 ? -21.469 -0.402 26.177 1.00 95.50 86 GLN A N 1
ATOM 662 C CA . GLN A 1 86 ? -20.098 0.089 26.007 1.00 95.50 86 GLN A CA 1
ATOM 663 C C . GLN A 1 86 ? -19.133 -1.043 25.633 1.00 95.50 86 GLN A C 1
ATOM 665 O O . GLN A 1 86 ? -18.308 -0.863 24.744 1.00 95.50 86 GLN A O 1
ATOM 670 N N . GLY A 1 87 ? -19.267 -2.221 26.251 1.00 95.75 87 GLY A N 1
ATOM 671 C CA . GLY A 1 87 ? -18.464 -3.398 25.915 1.00 95.75 87 GLY A CA 1
ATOM 672 C C . GLY A 1 87 ? -18.657 -3.870 24.470 1.00 95.75 87 GLY A C 1
ATOM 673 O O . GLY A 1 87 ? -17.676 -4.160 23.786 1.00 95.75 87 GLY A O 1
ATOM 674 N N . LYS A 1 88 ? -19.902 -3.890 23.974 1.00 97.38 88 LYS A N 1
ATOM 675 C CA . LYS A 1 88 ? -20.203 -4.233 22.570 1.00 97.38 88 LYS A CA 1
ATOM 676 C C . LYS A 1 88 ? -19.577 -3.235 21.599 1.00 97.38 88 LYS A C 1
ATOM 678 O O . LYS A 1 88 ? -18.864 -3.644 20.690 1.00 97.38 88 LYS A O 1
ATOM 683 N N . VAL A 1 89 ? -19.780 -1.939 21.842 1.00 97.38 89 VAL A N 1
ATOM 684 C CA . VAL A 1 89 ? -19.202 -0.870 21.011 1.00 97.38 89 VAL A CA 1
ATOM 685 C C . VAL A 1 89 ? -17.676 -0.933 21.029 1.00 97.38 89 VAL A C 1
ATOM 687 O O . VAL A 1 89 ? -17.041 -0.799 19.989 1.00 97.38 89 VAL A O 1
ATOM 690 N N . HIS A 1 90 ? -17.066 -1.193 22.186 1.00 96.62 90 HIS A N 1
ATOM 691 C CA . HIS A 1 90 ? -15.617 -1.337 22.288 1.00 96.62 90 HIS A CA 1
ATOM 692 C C . HIS A 1 90 ? -15.095 -2.534 21.484 1.00 96.62 90 HIS A C 1
ATOM 694 O O . HIS A 1 90 ? -14.054 -2.435 20.838 1.00 96.62 90 HIS A O 1
ATOM 700 N N . HIS A 1 91 ? -15.823 -3.652 21.476 1.00 97.81 91 HIS A N 1
ATOM 701 C CA . HIS A 1 91 ? -15.462 -4.808 20.659 1.00 97.81 91 HIS A CA 1
ATOM 702 C C . HIS A 1 91 ? -15.542 -4.504 19.158 1.00 97.81 91 HIS A C 1
ATOM 704 O O . HIS A 1 91 ? -14.627 -4.851 18.411 1.00 97.81 91 HIS A O 1
ATOM 710 N N . GLU A 1 92 ? -16.599 -3.815 18.723 1.00 97.94 92 GLU A N 1
ATOM 711 C CA . GLU A 1 92 ? -16.729 -3.352 17.338 1.00 97.94 92 GLU A CA 1
ATOM 712 C C . GLU A 1 92 ? -15.591 -2.398 16.964 1.00 97.94 92 GLU A C 1
ATOM 714 O O . GLU A 1 92 ? -14.956 -2.576 15.926 1.00 97.94 92 GLU A O 1
ATOM 719 N N . MET A 1 93 ? -15.262 -1.448 17.842 1.00 98.06 93 MET A N 1
ATOM 720 C CA . MET A 1 93 ? -14.154 -0.513 17.651 1.00 98.06 93 MET A CA 1
ATOM 721 C C . MET A 1 93 ? -12.817 -1.242 17.472 1.00 98.06 93 MET A C 1
ATOM 723 O O . MET A 1 93 ? -12.103 -0.959 16.517 1.00 98.06 93 MET A O 1
ATOM 727 N N . GLN A 1 94 ? -12.512 -2.242 18.306 1.00 98.06 94 GLN A N 1
ATOM 728 C CA . GLN A 1 94 ? -11.299 -3.056 18.146 1.00 98.06 94 GLN A CA 1
ATOM 729 C C . GLN A 1 94 ? -11.274 -3.834 16.822 1.00 98.06 94 GLN A C 1
ATOM 731 O O . GLN A 1 94 ? -10.212 -4.030 16.229 1.00 98.06 94 GLN A O 1
ATOM 736 N N . ALA A 1 95 ? -12.425 -4.327 16.357 1.00 97.75 95 ALA A N 1
ATOM 737 C CA . ALA A 1 95 ? -12.509 -5.013 15.070 1.00 97.75 95 ALA A CA 1
ATOM 738 C C . ALA A 1 95 ? -12.243 -4.044 13.905 1.00 97.75 95 ALA A C 1
ATOM 740 O O . ALA A 1 95 ? -11.502 -4.378 12.980 1.00 97.75 95 ALA A O 1
ATOM 741 N N . LEU A 1 96 ? -12.801 -2.834 13.983 1.00 98.31 96 LEU A N 1
ATOM 742 C CA . LEU A 1 96 ? -12.564 -1.751 13.030 1.00 98.31 96 LEU A CA 1
ATOM 743 C C . LEU A 1 96 ? -11.099 -1.298 13.023 1.00 98.31 96 LEU A C 1
ATOM 745 O O . LEU A 1 96 ? -10.528 -1.162 11.946 1.00 98.31 96 LEU A O 1
ATOM 749 N N . GLU A 1 97 ? -10.471 -1.128 14.187 1.00 98.12 97 GLU A N 1
ATOM 750 C CA . GLU A 1 97 ? -9.051 -0.765 14.308 1.00 98.12 97 GLU A CA 1
ATOM 751 C C . GLU A 1 97 ? -8.141 -1.771 13.593 1.00 98.12 97 GLU A C 1
ATOM 753 O O . GLU A 1 97 ? -7.278 -1.376 12.811 1.00 98.12 97 GLU A O 1
ATOM 758 N N . LYS A 1 98 ? -8.384 -3.075 13.774 1.00 98.00 98 LYS A N 1
ATOM 759 C CA . LYS A 1 98 ? -7.627 -4.128 13.073 1.00 98.00 98 LYS A CA 1
ATOM 760 C C . LYS A 1 98 ? -7.792 -4.062 11.560 1.00 98.00 98 LYS A C 1
ATOM 762 O O . LYS A 1 98 ? -6.849 -4.308 10.812 1.00 98.00 98 LYS A O 1
ATOM 767 N N . GLU A 1 99 ? -9.000 -3.763 11.097 1.00 98.31 99 GLU A N 1
ATOM 768 C CA . GLU A 1 99 ? -9.268 -3.651 9.669 1.00 98.31 99 GLU A CA 1
ATOM 769 C C . GLU A 1 99 ? -8.616 -2.389 9.072 1.00 98.31 99 GLU A C 1
ATOM 771 O O . GLU A 1 99 ? -8.121 -2.431 7.945 1.00 98.31 99 GLU A O 1
ATOM 776 N N . VAL A 1 100 ? -8.562 -1.284 9.824 1.00 98.62 100 VAL A N 1
ATOM 777 C CA . VAL A 1 100 ? -7.803 -0.082 9.439 1.00 98.62 100 VAL A CA 1
ATOM 778 C C . VAL A 1 100 ? -6.315 -0.402 9.339 1.00 98.62 100 VAL A C 1
ATOM 780 O O . VAL A 1 100 ? -5.718 -0.130 8.304 1.00 98.62 100 VAL A O 1
ATOM 783 N N . GLU A 1 101 ? -5.737 -1.066 10.342 1.00 98.44 101 GLU A N 1
ATOM 784 C CA . GLU A 1 101 ? -4.321 -1.453 10.336 1.00 98.44 101 GLU A CA 1
ATOM 785 C C . GLU A 1 101 ? -3.974 -2.350 9.136 1.00 98.44 101 GLU A C 1
ATOM 787 O O . GLU A 1 101 ? -2.956 -2.159 8.465 1.00 98.44 101 GLU A O 1
ATOM 792 N N . LYS A 1 102 ? -4.865 -3.291 8.798 1.00 98.44 102 LYS A N 1
ATOM 793 C CA . LYS A 1 102 ? -4.723 -4.127 7.604 1.00 98.44 102 LYS A CA 1
ATOM 794 C C . LYS A 1 102 ? -4.742 -3.294 6.320 1.00 98.44 102 LYS A C 1
ATOM 796 O O . LYS A 1 102 ? -3.869 -3.468 5.472 1.00 98.44 102 LYS A O 1
ATOM 801 N N . ARG A 1 103 ? -5.706 -2.380 6.176 1.00 98.31 103 ARG A N 1
ATOM 802 C CA . ARG A 1 103 ? -5.794 -1.504 4.997 1.00 98.31 103 ARG A CA 1
ATOM 803 C C . ARG A 1 103 ? -4.588 -0.581 4.874 1.00 98.31 103 ARG A C 1
ATOM 805 O O . ARG A 1 103 ? -4.103 -0.381 3.764 1.00 98.31 103 ARG A O 1
ATOM 812 N N . ASP A 1 104 ? -4.081 -0.059 5.982 1.00 98.62 104 ASP A N 1
ATOM 813 C CA . ASP A 1 104 ? -2.873 0.763 5.984 1.00 98.62 104 ASP A CA 1
ATOM 814 C C . ASP A 1 104 ? -1.651 -0.039 5.523 1.00 98.62 104 ASP A C 1
ATOM 816 O O . ASP A 1 104 ? -0.847 0.461 4.732 1.00 98.62 104 ASP A O 1
ATOM 820 N N . SER A 1 105 ? -1.541 -1.304 5.940 1.00 98.50 105 SER A N 1
ATOM 821 C CA . SER A 1 105 ? -0.504 -2.215 5.447 1.00 98.50 105 SER A CA 1
ATOM 822 C C . SER A 1 105 ? -0.605 -2.435 3.932 1.00 98.50 105 SER A C 1
ATOM 824 O O . SER A 1 105 ? 0.392 -2.283 3.216 1.00 98.50 105 SER A O 1
ATOM 826 N N . ASP A 1 106 ? -1.814 -2.694 3.422 1.00 98.38 106 ASP A N 1
ATOM 827 C CA . ASP A 1 106 ? -2.063 -2.871 1.987 1.00 98.38 106 ASP A CA 1
ATOM 828 C C . ASP A 1 106 ? -1.702 -1.600 1.192 1.00 98.38 106 ASP A C 1
ATOM 830 O O . ASP A 1 106 ? -1.041 -1.670 0.151 1.00 98.38 106 ASP A O 1
ATOM 834 N N . ILE A 1 107 ? -2.069 -0.417 1.700 1.00 98.69 107 ILE A N 1
ATOM 835 C CA . ILE A 1 107 ? -1.723 0.877 1.091 1.00 98.69 107 ILE A CA 1
ATOM 836 C C . ILE A 1 107 ? -0.204 1.057 1.031 1.00 98.69 107 ILE A C 1
ATOM 838 O O . ILE A 1 107 ? 0.326 1.443 -0.014 1.00 98.69 107 ILE A O 1
ATOM 842 N N . GLN A 1 108 ? 0.517 0.764 2.116 1.00 98.56 108 GLN A N 1
ATOM 843 C CA . GLN A 1 108 ? 1.978 0.863 2.140 1.00 98.56 108 GLN A CA 1
ATOM 844 C C . GLN A 1 108 ? 2.629 -0.076 1.119 1.00 98.56 108 GLN A C 1
ATOM 846 O O . GLN A 1 108 ? 3.560 0.324 0.409 1.00 98.56 108 GLN A O 1
ATOM 851 N N . GLN A 1 109 ? 2.124 -1.305 0.994 1.00 98.50 109 GLN A N 1
ATOM 852 C CA . GLN A 1 109 ? 2.616 -2.259 0.007 1.00 98.50 109 GLN A CA 1
ATOM 853 C C . GLN A 1 109 ? 2.376 -1.767 -1.426 1.00 98.50 109 GLN A C 1
ATOM 855 O O . GLN A 1 109 ? 3.302 -1.789 -2.243 1.00 98.50 109 GLN A O 1
ATOM 860 N N . LEU A 1 110 ? 1.174 -1.272 -1.729 1.00 98.50 110 LEU A N 1
ATOM 861 C CA . LEU A 1 110 ? 0.844 -0.721 -3.045 1.00 98.50 110 LEU A CA 1
ATOM 862 C C . LEU A 1 110 ? 1.711 0.497 -3.381 1.00 98.50 110 LEU A C 1
ATOM 864 O O . LEU A 1 110 ? 2.249 0.589 -4.484 1.00 98.50 110 LEU A O 1
ATOM 868 N N . GLN A 1 111 ? 1.918 1.408 -2.427 1.00 98.44 111 GLN A N 1
ATOM 869 C CA . GLN A 1 111 ? 2.800 2.562 -2.617 1.00 98.44 111 GLN A CA 1
ATOM 870 C C . GLN A 1 111 ? 4.238 2.144 -2.933 1.00 98.44 111 GLN A C 1
ATOM 872 O O . GLN A 1 111 ? 4.882 2.748 -3.793 1.00 98.44 111 GLN A O 1
ATOM 877 N N . LYS A 1 112 ? 4.749 1.109 -2.259 1.00 98.50 112 LYS A N 1
ATOM 878 C CA . LYS A 1 112 ? 6.083 0.567 -2.531 1.00 98.50 112 LYS A CA 1
ATOM 879 C C . LYS A 1 112 ? 6.177 0.021 -3.957 1.00 98.50 112 LYS A C 1
ATOM 881 O O . LYS A 1 112 ? 7.093 0.394 -4.684 1.00 98.50 112 LYS A O 1
ATOM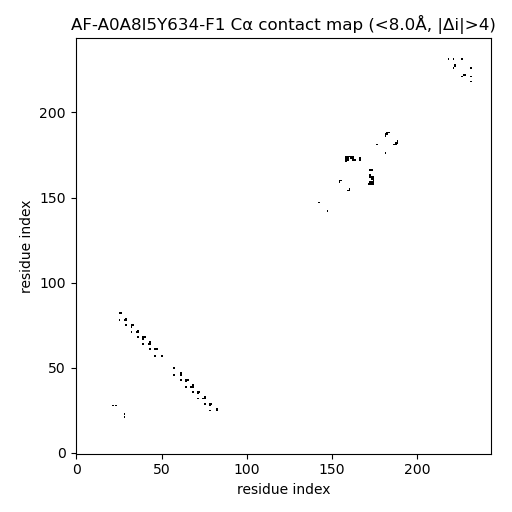 886 N N . GLN A 1 113 ? 5.208 -0.792 -4.374 1.00 98.44 113 GLN A N 1
ATOM 887 C CA . GLN A 1 113 ? 5.166 -1.355 -5.728 1.00 98.44 113 GLN A CA 1
ATOM 888 C C . GLN A 1 113 ? 5.078 -0.268 -6.805 1.00 98.44 113 GLN A C 1
ATOM 890 O O . GLN A 1 113 ? 5.758 -0.354 -7.825 1.00 98.44 113 GLN A O 1
ATOM 895 N N . LEU A 1 114 ? 4.287 0.783 -6.573 1.00 98.56 114 LEU A N 1
ATOM 896 C CA . LEU A 1 114 ? 4.176 1.905 -7.506 1.00 98.56 114 LEU A CA 1
ATOM 897 C C . LEU A 1 114 ? 5.495 2.671 -7.648 1.00 98.56 114 LEU A C 1
ATOM 899 O O . LEU A 1 114 ? 5.886 2.983 -8.770 1.00 98.56 114 LEU A O 1
ATOM 903 N N . LYS A 1 115 ? 6.218 2.912 -6.548 1.00 98.56 115 LYS A N 1
ATOM 904 C CA . LYS A 1 115 ? 7.553 3.537 -6.592 1.00 98.56 115 LYS A CA 1
ATOM 905 C C . LYS A 1 115 ? 8.571 2.675 -7.338 1.00 98.56 115 LYS A C 1
ATOM 907 O O . LYS A 1 115 ? 9.385 3.189 -8.102 1.00 98.56 115 LYS A O 1
ATOM 912 N N . GLU A 1 116 ? 8.528 1.360 -7.142 1.00 98.19 116 GLU A N 1
ATOM 913 C CA . GLU A 1 116 ? 9.388 0.426 -7.876 1.00 98.19 116 GLU A CA 1
ATOM 914 C C . GLU A 1 116 ? 9.068 0.439 -9.380 1.00 98.19 116 GLU A C 1
ATOM 916 O O . GLU A 1 116 ? 9.977 0.534 -10.208 1.00 98.19 116 GLU A O 1
ATOM 921 N N . ALA A 1 117 ? 7.783 0.421 -9.745 1.00 98.50 117 ALA A N 1
ATOM 922 C CA . ALA A 1 117 ? 7.340 0.507 -11.134 1.00 98.50 117 ALA A CA 1
ATOM 923 C C . ALA A 1 117 ? 7.740 1.839 -11.792 1.00 98.50 117 ALA A C 1
ATOM 925 O O . ALA A 1 117 ? 8.222 1.842 -12.927 1.00 98.50 117 ALA A O 1
ATOM 926 N N . GLU A 1 118 ? 7.600 2.957 -11.075 1.00 98.31 118 GLU A N 1
ATOM 927 C CA . GLU A 1 118 ? 8.055 4.279 -11.516 1.00 98.31 118 GLU A CA 1
ATOM 928 C C . GLU A 1 118 ? 9.554 4.266 -11.840 1.00 98.31 118 GLU A C 1
ATOM 930 O O . GLU A 1 118 ? 9.960 4.694 -12.922 1.00 98.31 118 GLU A O 1
ATOM 935 N N . GLN A 1 119 ? 10.375 3.711 -10.946 1.00 98.44 119 GLN A N 1
ATOM 936 C CA . GLN A 1 119 ? 11.823 3.641 -11.132 1.00 98.44 119 GLN A CA 1
ATOM 937 C C . GLN A 1 119 ? 12.218 2.795 -12.354 1.00 98.44 119 GLN A C 1
ATOM 939 O O . GLN A 1 119 ? 13.109 3.178 -13.127 1.00 98.44 119 GLN A O 1
ATOM 944 N N . ILE A 1 120 ? 11.557 1.650 -12.553 1.00 98.31 120 ILE A N 1
ATOM 945 C CA . ILE A 1 120 ? 11.776 0.791 -13.725 1.00 98.31 120 ILE A CA 1
ATOM 946 C C . ILE A 1 120 ? 11.417 1.557 -15.000 1.00 98.31 120 ILE A C 1
ATOM 948 O O . ILE A 1 120 ? 12.204 1.576 -15.951 1.00 98.31 120 ILE A O 1
ATOM 952 N N . LEU A 1 121 ? 10.265 2.229 -15.012 1.00 98.38 121 LEU A N 1
ATOM 953 C CA . LEU A 1 121 ? 9.798 2.982 -16.169 1.00 98.38 121 LEU A CA 1
ATOM 954 C C . LEU A 1 121 ? 10.729 4.157 -16.494 1.00 98.38 121 LEU A C 1
ATO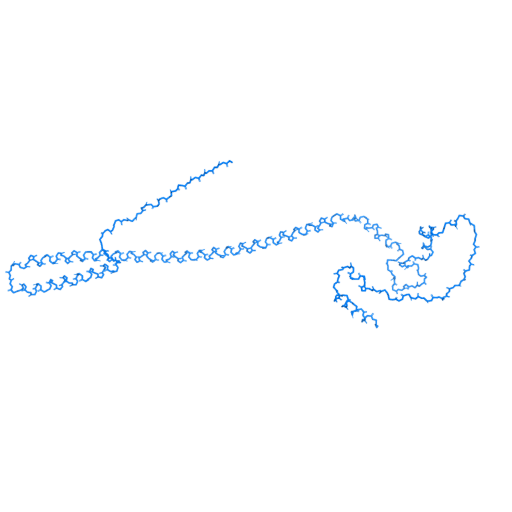M 956 O O . LEU A 1 121 ? 11.107 4.329 -17.653 1.00 98.38 121 LEU A O 1
ATOM 960 N N . ALA A 1 122 ? 11.158 4.925 -15.490 1.00 98.38 122 ALA A N 1
ATOM 961 C CA . ALA A 1 122 ? 12.100 6.028 -15.664 1.00 98.38 122 ALA A CA 1
ATOM 962 C C . ALA A 1 122 ? 13.413 5.550 -16.307 1.00 98.38 122 ALA A C 1
ATOM 964 O O . ALA A 1 122 ? 13.905 6.147 -17.271 1.00 98.38 122 ALA A O 1
ATOM 965 N N . THR A 1 123 ? 13.935 4.417 -15.829 1.00 98.38 123 THR A N 1
ATOM 966 C CA . THR A 1 123 ? 15.148 3.790 -16.369 1.00 98.38 123 THR A CA 1
ATOM 967 C C . THR A 1 123 ? 14.940 3.319 -17.810 1.00 98.38 123 THR A C 1
ATOM 969 O O . THR A 1 123 ? 15.765 3.605 -18.681 1.00 98.38 123 THR A O 1
ATOM 972 N N . ALA A 1 124 ? 13.823 2.645 -18.095 1.00 98.44 124 ALA A N 1
ATOM 973 C CA . ALA A 1 124 ? 13.498 2.153 -19.431 1.00 98.44 124 ALA A CA 1
ATOM 974 C C . ALA A 1 124 ? 13.351 3.299 -20.444 1.00 98.44 124 ALA A C 1
ATOM 976 O O . ALA A 1 124 ? 13.893 3.228 -21.548 1.00 98.44 124 ALA A O 1
ATOM 977 N N . VAL A 1 125 ? 12.683 4.390 -20.058 1.00 98.50 125 VAL A N 1
ATOM 978 C CA . VAL A 1 125 ? 12.525 5.587 -20.897 1.00 98.50 125 VAL A CA 1
ATOM 979 C C . VAL A 1 125 ? 13.873 6.247 -21.170 1.00 98.50 125 VAL A C 1
ATOM 981 O O . VAL A 1 125 ? 14.146 6.630 -22.310 1.00 98.50 125 VAL A O 1
ATOM 984 N N . TYR A 1 126 ? 14.738 6.365 -20.160 1.00 98.31 126 TYR A N 1
ATOM 985 C CA . TYR A 1 126 ? 16.083 6.905 -20.346 1.00 98.31 126 TYR A CA 1
ATOM 986 C C . TYR A 1 126 ? 16.891 6.064 -21.344 1.00 98.31 126 TYR A C 1
ATOM 988 O O . TYR A 1 126 ? 17.419 6.593 -22.324 1.00 98.31 126 TYR A O 1
ATOM 996 N N . GLN A 1 127 ? 16.912 4.742 -21.157 1.00 98.44 127 GLN A N 1
ATOM 997 C CA . GLN A 1 127 ? 17.606 3.825 -22.061 1.00 98.44 127 GLN A CA 1
ATOM 998 C C . GLN A 1 127 ? 17.043 3.873 -23.487 1.00 98.44 127 GLN A C 1
ATOM 1000 O O . GLN A 1 127 ? 17.807 3.861 -24.452 1.00 98.44 127 GLN A O 1
ATOM 1005 N N . ALA A 1 128 ? 15.720 3.957 -23.645 1.00 98.31 128 ALA A N 1
ATOM 1006 C CA . ALA A 1 128 ? 15.085 4.087 -24.952 1.00 98.31 128 ALA A CA 1
ATOM 1007 C C . ALA A 1 128 ? 15.505 5.385 -25.662 1.00 98.31 128 ALA A C 1
ATOM 1009 O O . ALA A 1 128 ? 15.835 5.353 -26.848 1.00 98.31 128 ALA A O 1
ATOM 1010 N N . LYS A 1 129 ? 15.572 6.511 -24.939 1.00 98.06 129 LYS A N 1
ATOM 1011 C CA . LYS A 1 129 ? 16.049 7.794 -25.483 1.00 98.06 129 LYS A CA 1
ATOM 1012 C C . LYS A 1 129 ? 17.509 7.726 -25.930 1.00 98.06 129 LYS A C 1
ATOM 1014 O O . LYS A 1 129 ? 17.829 8.209 -27.014 1.00 98.06 129 LYS A O 1
ATOM 1019 N N . GLU A 1 130 ? 18.384 7.102 -25.145 1.00 98.06 130 GLU A N 1
ATOM 1020 C CA . GLU A 1 130 ? 19.787 6.911 -25.537 1.00 98.06 130 GLU A CA 1
ATOM 1021 C C . GLU A 1 130 ? 19.920 6.008 -26.774 1.00 98.06 130 GLU A C 1
ATOM 1023 O O . GLU A 1 130 ? 20.670 6.324 -27.702 1.00 98.06 130 GLU A O 1
ATOM 1028 N N . LYS A 1 131 ? 19.121 4.936 -26.860 1.00 97.62 131 LYS A N 1
ATOM 1029 C CA . LYS A 1 131 ? 19.066 4.091 -28.063 1.00 97.62 131 LYS A CA 1
ATOM 1030 C C . LYS A 1 131 ? 18.593 4.875 -29.287 1.00 97.62 131 LYS A C 1
ATOM 1032 O O . LYS A 1 131 ? 19.218 4.757 -30.340 1.00 97.62 131 LYS A O 1
ATOM 1037 N N . LEU A 1 132 ? 17.567 5.718 -29.163 1.00 98.00 132 LEU A N 1
ATOM 1038 C CA . LEU A 1 132 ? 17.099 6.568 -30.266 1.00 98.00 132 LEU A CA 1
ATOM 1039 C C . LEU A 1 132 ? 18.197 7.511 -30.772 1.00 98.00 132 LEU A C 1
ATOM 1041 O O . LEU A 1 132 ? 18.436 7.563 -31.977 1.00 98.00 132 LEU A O 1
ATOM 1045 N N . LYS A 1 133 ? 18.944 8.166 -29.872 1.00 96.69 133 LYS A N 1
ATOM 1046 C CA . LYS A 1 133 ? 20.103 8.993 -30.256 1.00 96.69 133 LYS A CA 1
ATOM 1047 C C . LYS A 1 133 ? 21.144 8.190 -31.039 1.00 96.69 133 LYS A C 1
ATOM 1049 O O . LYS A 1 133 ? 21.685 8.679 -32.032 1.00 96.69 133 LYS A O 1
ATOM 1054 N N . SER A 1 134 ? 21.425 6.954 -30.616 1.00 95.44 134 SER A N 1
ATOM 1055 C CA . SER A 1 134 ? 22.372 6.084 -31.325 1.00 95.44 134 SER A CA 1
ATOM 1056 C C . SER A 1 134 ? 21.881 5.711 -32.733 1.00 95.44 134 SER A C 1
ATOM 1058 O O . SER A 1 134 ? 22.661 5.763 -33.685 1.00 95.44 134 SER A O 1
ATOM 1060 N N . ILE A 1 135 ? 20.580 5.435 -32.888 1.00 95.50 135 ILE A N 1
ATOM 1061 C CA . ILE A 1 135 ? 19.945 5.131 -34.178 1.00 95.50 135 ILE A CA 1
ATOM 1062 C C . ILE A 1 135 ? 19.992 6.350 -35.099 1.00 95.50 135 ILE A C 1
ATOM 1064 O O . ILE A 1 135 ? 20.367 6.225 -36.262 1.00 95.50 135 ILE A O 1
ATOM 1068 N N . GLU A 1 136 ? 19.667 7.542 -34.600 1.00 95.69 136 GLU A N 1
ATOM 1069 C CA . GLU A 1 136 ? 19.746 8.777 -35.386 1.00 95.69 136 GLU A CA 1
ATOM 1070 C C . GLU A 1 136 ? 21.172 9.069 -35.859 1.00 95.69 136 GLU A C 1
ATOM 1072 O O . GLU A 1 136 ? 21.375 9.459 -37.012 1.00 95.69 136 GLU A O 1
ATOM 1077 N N . LYS A 1 137 ? 22.174 8.845 -34.999 1.00 93.50 137 LYS A N 1
ATOM 1078 C CA . LYS A 1 137 ? 23.587 8.978 -35.372 1.00 93.50 137 LYS A CA 1
ATOM 1079 C C . LYS A 1 137 ? 23.968 7.991 -36.479 1.00 93.50 137 LYS A C 1
ATOM 1081 O O . LYS A 1 137 ? 24.606 8.399 -37.446 1.00 93.50 137 LYS A O 1
ATOM 1086 N N . ALA A 1 138 ? 23.550 6.730 -36.369 1.00 92.44 138 ALA A N 1
ATOM 1087 C CA . ALA A 1 138 ? 23.785 5.720 -37.400 1.00 92.44 138 ALA A CA 1
ATOM 1088 C C . ALA A 1 138 ? 23.067 6.063 -38.715 1.00 92.44 138 ALA A C 1
ATOM 1090 O O . ALA A 1 138 ? 23.657 5.945 -39.783 1.00 92.44 138 ALA A O 1
ATOM 1091 N N . ARG A 1 139 ? 21.829 6.568 -38.644 1.00 90.62 139 ARG A N 1
ATOM 1092 C CA . ARG A 1 139 ? 21.049 6.989 -39.814 1.00 90.62 139 ARG A CA 1
ATOM 1093 C C . ARG A 1 139 ? 21.706 8.150 -40.561 1.00 90.62 139 ARG A C 1
ATOM 1095 O O . ARG A 1 139 ? 21.700 8.151 -41.785 1.00 90.62 139 ARG A O 1
ATOM 1102 N N . LYS A 1 140 ? 22.286 9.123 -39.848 1.00 91.31 140 LYS A N 1
ATOM 1103 C CA . LYS A 1 140 ? 23.052 10.223 -40.468 1.00 91.31 140 LYS A CA 1
ATOM 1104 C C . LYS A 1 140 ? 24.311 9.729 -41.187 1.00 91.31 140 LYS A C 1
ATOM 1106 O O . LYS A 1 140 ? 24.701 10.326 -42.180 1.00 91.31 140 LYS A O 1
ATOM 1111 N N . GLY A 1 141 ? 24.935 8.663 -40.686 1.00 84.62 141 GLY A N 1
ATOM 1112 C CA . GLY A 1 141 ? 26.083 8.002 -41.311 1.00 84.62 141 GLY A CA 1
ATOM 1113 C C . GLY A 1 141 ? 25.711 6.829 -42.219 1.00 84.62 141 GLY A C 1
ATOM 1114 O O . GLY A 1 141 ? 26.574 5.997 -42.490 1.00 84.62 141 GLY A O 1
ATOM 1115 N N . ALA A 1 142 ? 24.446 6.707 -42.635 1.00 86.62 142 ALA A N 1
ATOM 1116 C CA . ALA A 1 142 ? 24.006 5.588 -43.454 1.00 86.62 142 ALA A CA 1
ATOM 1117 C C . ALA A 1 142 ? 24.645 5.670 -44.847 1.00 86.62 142 ALA A C 1
ATOM 1119 O O . ALA A 1 142 ? 24.425 6.625 -45.588 1.00 86.62 142 ALA A O 1
ATOM 1120 N N . ILE A 1 143 ? 25.428 4.650 -45.185 1.00 88.38 143 ILE A N 1
ATOM 1121 C CA . ILE A 1 143 ? 26.022 4.462 -46.510 1.00 88.38 143 ILE A CA 1
ATOM 1122 C C . ILE A 1 143 ? 25.046 3.620 -47.330 1.00 88.38 143 ILE A C 1
ATOM 1124 O O . ILE A 1 143 ? 24.446 2.678 -46.799 1.00 88.38 143 ILE A O 1
ATOM 1128 N N . SER A 1 144 ? 24.861 3.947 -48.609 1.00 91.00 144 SER A N 1
ATOM 1129 C CA . SER A 1 144 ? 23.964 3.163 -49.457 1.00 91.00 144 SER A CA 1
ATOM 1130 C C . SER A 1 144 ? 24.498 1.736 -49.623 1.00 91.00 144 SER A C 1
ATOM 1132 O O . SER A 1 144 ? 25.703 1.505 -49.755 1.00 91.00 144 SER A O 1
ATOM 1134 N N . SER A 1 145 ? 23.601 0.749 -49.635 1.00 90.81 145 SER A N 1
ATOM 1135 C CA . SER A 1 145 ? 23.9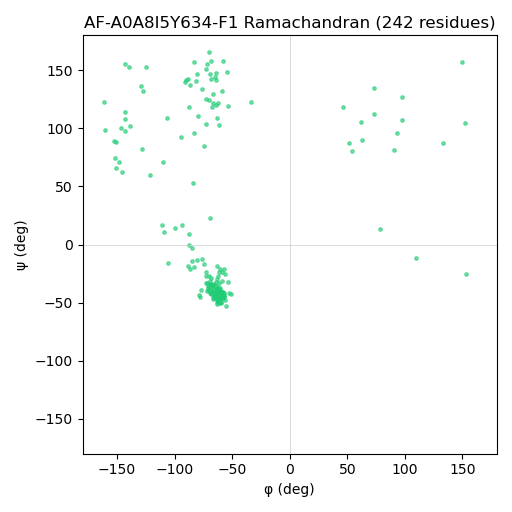94 -0.644 -49.880 1.00 90.81 145 SER A CA 1
ATOM 1136 C C . SER A 1 145 ? 24.686 -0.800 -51.236 1.00 90.81 145 SER A C 1
ATOM 1138 O O . SER A 1 145 ? 25.603 -1.605 -51.367 1.00 90.81 145 SER A O 1
ATOM 1140 N N . GLU A 1 146 ? 24.311 0.014 -52.224 1.00 91.50 146 GLU A N 1
ATOM 1141 C CA . GLU A 1 146 ? 24.936 0.039 -53.543 1.00 91.50 146 GLU A CA 1
ATOM 1142 C C . GLU A 1 146 ? 26.401 0.501 -53.497 1.00 91.50 146 GLU A C 1
ATOM 1144 O O . GLU A 1 146 ? 27.252 -0.116 -54.137 1.00 91.50 146 GLU A O 1
ATOM 1149 N N . GLU A 1 147 ? 26.733 1.534 -52.716 1.00 90.69 147 GLU A N 1
ATOM 1150 C CA . GLU A 1 147 ? 28.124 1.960 -52.507 1.00 90.69 147 GLU A CA 1
ATOM 1151 C C . GLU A 1 147 ? 28.944 0.881 -51.804 1.00 90.69 147 GLU A C 1
ATOM 1153 O O . GLU A 1 147 ? 30.082 0.632 -52.202 1.00 90.69 147 GLU A O 1
ATOM 1158 N N . ILE A 1 148 ? 28.364 0.198 -50.811 1.00 92.06 148 ILE A N 1
ATOM 1159 C CA . ILE A 1 148 ? 29.022 -0.922 -50.127 1.00 92.06 148 ILE A CA 1
ATOM 1160 C C . ILE A 1 148 ? 29.303 -2.052 -51.121 1.00 92.06 148 ILE A C 1
ATOM 1162 O O . ILE A 1 148 ? 30.426 -2.546 -51.168 1.00 92.06 148 ILE A O 1
ATOM 1166 N N . ILE A 1 149 ? 28.326 -2.430 -51.951 1.00 93.12 149 ILE A N 1
ATOM 1167 C CA . ILE A 1 149 ? 28.480 -3.480 -52.970 1.00 93.12 149 ILE A CA 1
ATOM 1168 C C . ILE A 1 149 ? 29.539 -3.082 -54.005 1.00 93.12 149 ILE A C 1
ATOM 1170 O O . ILE A 1 149 ? 30.436 -3.872 -54.300 1.00 93.12 149 ILE A O 1
ATOM 1174 N N . LYS A 1 150 ? 29.489 -1.849 -54.525 1.00 92.69 150 LYS A N 1
ATOM 1175 C CA . LYS A 1 150 ? 30.479 -1.323 -55.479 1.00 92.69 150 LYS A CA 1
ATOM 1176 C C . LYS A 1 150 ? 31.881 -1.305 -54.875 1.00 92.69 150 LYS A C 1
ATOM 1178 O O . LYS A 1 150 ? 32.838 -1.709 -55.534 1.00 92.69 150 LYS A O 1
ATOM 1183 N N . TYR A 1 151 ? 32.019 -0.848 -53.633 1.00 90.25 151 TYR A N 1
ATOM 1184 C CA . TYR A 1 151 ? 33.304 -0.789 -52.945 1.00 90.25 151 TYR A CA 1
ATOM 1185 C C . TYR A 1 151 ? 33.841 -2.185 -52.617 1.00 90.25 151 TYR A C 1
ATOM 1187 O O . TYR A 1 151 ? 35.013 -2.453 -52.866 1.00 90.25 151 TYR A O 1
ATOM 1195 N N . ALA A 1 152 ? 32.986 -3.102 -52.158 1.00 91.00 152 ALA A N 1
ATOM 1196 C CA . ALA A 1 152 ? 33.345 -4.497 -51.925 1.00 91.00 152 ALA A CA 1
ATOM 1197 C C . ALA A 1 152 ? 33.804 -5.174 -53.221 1.00 91.00 152 ALA A C 1
ATOM 1199 O O . ALA A 1 152 ? 34.868 -5.780 -53.239 1.00 91.00 152 ALA A O 1
ATOM 1200 N N . HIS A 1 153 ? 33.077 -4.988 -54.328 1.00 89.06 153 HIS A N 1
ATOM 1201 C CA . HIS A 1 153 ? 33.484 -5.500 -55.636 1.00 89.06 153 HIS A CA 1
ATOM 1202 C C . HIS A 1 153 ? 34.830 -4.917 -56.082 1.00 89.06 153 HIS A C 1
ATOM 1204 O O . HIS A 1 153 ? 35.689 -5.651 -56.558 1.00 89.06 153 HIS A O 1
ATOM 1210 N N . ARG A 1 154 ? 35.056 -3.608 -55.891 1.00 85.75 154 ARG A N 1
ATOM 1211 C CA . ARG A 1 154 ? 36.358 -2.978 -56.167 1.00 85.75 154 ARG A CA 1
ATOM 1212 C C . ARG A 1 154 ? 37.475 -3.586 -55.329 1.00 85.75 154 ARG A C 1
ATOM 1214 O O . ARG A 1 154 ? 38.545 -3.827 -55.874 1.00 85.75 154 ARG A O 1
ATOM 1221 N N . ILE A 1 155 ? 37.240 -3.842 -54.046 1.00 83.25 155 ILE A N 1
ATOM 1222 C CA . ILE A 1 155 ? 38.198 -4.509 -53.159 1.00 83.25 155 ILE A CA 1
ATOM 1223 C C . ILE A 1 155 ? 38.466 -5.946 -53.633 1.00 83.25 155 ILE A C 1
ATOM 1225 O O . ILE A 1 155 ? 39.620 -6.348 -53.703 1.00 83.25 155 ILE A O 1
ATOM 1229 N N . SER A 1 156 ? 37.430 -6.698 -54.012 1.00 81.94 156 SER A N 1
ATOM 1230 C CA . SER A 1 156 ? 37.557 -8.075 -54.505 1.00 81.94 156 SER A CA 1
ATOM 1231 C C . SER A 1 156 ? 38.224 -8.183 -55.880 1.00 81.94 156 SER A C 1
ATOM 1233 O O . SER A 1 156 ? 38.886 -9.181 -56.147 1.00 81.94 156 SER A O 1
ATOM 1235 N N . ALA A 1 157 ? 38.043 -7.186 -56.750 1.00 78.06 157 ALA A N 1
ATOM 1236 C CA . ALA A 1 157 ? 38.645 -7.131 -58.083 1.00 78.06 157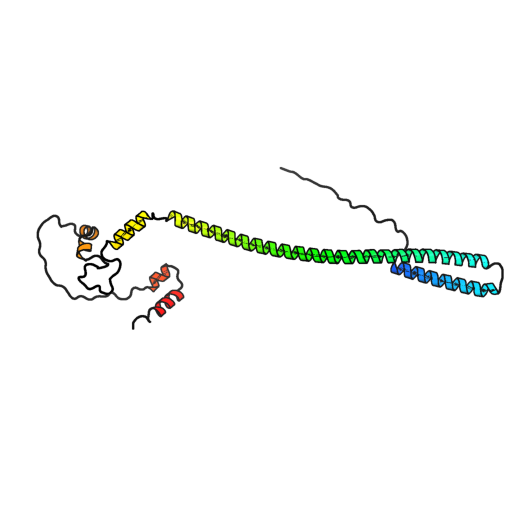 ALA A CA 1
ATOM 1237 C C . ALA A 1 157 ? 40.052 -6.509 -58.085 1.00 78.06 157 ALA A C 1
ATOM 1239 O O . ALA A 1 157 ? 40.813 -6.717 -59.028 1.00 78.06 157 ALA A O 1
ATOM 1240 N N . SER A 1 158 ? 40.397 -5.732 -57.053 1.00 71.00 158 SER A N 1
ATOM 1241 C CA . SER A 1 158 ? 41.757 -5.225 -56.855 1.00 71.00 158 SER A CA 1
ATOM 1242 C C . SER A 1 158 ? 42.675 -6.362 -56.411 1.00 71.00 158 SER A C 1
ATOM 1244 O O . SER A 1 158 ? 42.239 -7.322 -55.775 1.00 71.00 158 SER A O 1
ATOM 1246 N N . ASN A 1 159 ? 43.963 -6.262 -56.740 1.00 62.47 159 ASN A N 1
ATOM 1247 C CA . ASN A 1 159 ? 44.939 -7.281 -56.369 1.00 62.47 159 ASN A CA 1
ATOM 1248 C C . ASN A 1 159 ? 45.048 -7.361 -54.834 1.00 62.47 159 ASN A C 1
ATOM 1250 O O . ASN A 1 159 ? 45.527 -6.429 -54.205 1.00 62.47 159 ASN A O 1
ATOM 1254 N N . ALA A 1 160 ? 44.531 -8.469 -54.289 1.00 61.69 160 ALA A N 1
ATOM 1255 C CA . ALA A 1 160 ? 44.568 -8.965 -52.909 1.00 61.69 160 ALA A CA 1
ATOM 1256 C C . ALA A 1 160 ? 44.251 -7.964 -51.768 1.00 61.69 160 ALA A C 1
ATOM 1258 O O . ALA A 1 160 ? 44.978 -7.028 -51.483 1.00 61.69 160 ALA A O 1
ATOM 1259 N N . VAL A 1 161 ? 43.194 -8.228 -50.996 1.00 64.62 161 VAL A N 1
ATOM 1260 C CA . VAL A 1 161 ? 42.836 -7.444 -49.787 1.00 64.62 161 VAL A CA 1
ATOM 1261 C C . VAL A 1 161 ? 43.794 -7.712 -48.617 1.00 64.62 161 VAL A C 1
ATOM 1263 O O . VAL A 1 161 ? 43.986 -6.877 -47.737 1.00 64.62 161 VAL A O 1
ATOM 1266 N N . CYS A 1 162 ? 44.390 -8.902 -48.605 1.00 65.31 162 CYS A N 1
ATOM 1267 C CA . CYS A 1 162 ? 45.376 -9.374 -47.640 1.00 65.31 162 CYS A CA 1
ATOM 1268 C C . CYS A 1 162 ? 46.418 -10.232 -48.371 1.00 65.31 162 CYS A C 1
ATOM 1270 O O . CYS A 1 162 ? 46.109 -10.790 -49.422 1.00 65.31 162 CYS A O 1
ATOM 1272 N N . ALA A 1 163 ? 47.640 -10.347 -47.841 1.00 65.62 163 ALA A N 1
ATOM 1273 C CA . ALA A 1 163 ? 48.642 -11.246 -48.418 1.00 65.62 163 ALA A CA 1
ATOM 1274 C C . ALA A 1 163 ? 48.174 -12.701 -48.237 1.00 65.62 163 ALA A C 1
ATOM 1276 O O . ALA A 1 163 ? 47.963 -13.117 -47.094 1.00 65.62 163 ALA A O 1
ATOM 1277 N N . PRO A 1 164 ? 48.012 -13.486 -49.318 1.00 68.25 164 PRO A N 1
ATOM 1278 C CA . PRO A 1 164 ? 47.805 -14.926 -49.196 1.00 68.25 164 PRO A CA 1
ATOM 1279 C C . PRO A 1 164 ? 48.919 -15.578 -48.366 1.00 68.25 164 PRO A C 1
ATOM 1281 O O . PRO A 1 164 ? 50.069 -15.150 -48.436 1.00 68.25 164 PRO A O 1
ATOM 1284 N N . LEU A 1 165 ? 48.615 -16.655 -47.632 1.00 73.19 165 LEU A N 1
ATOM 1285 C CA . LEU A 1 165 ? 49.619 -17.369 -46.822 1.00 73.19 165 LEU A CA 1
ATOM 1286 C C . LEU A 1 165 ? 50.791 -17.910 -47.668 1.00 73.19 165 LEU A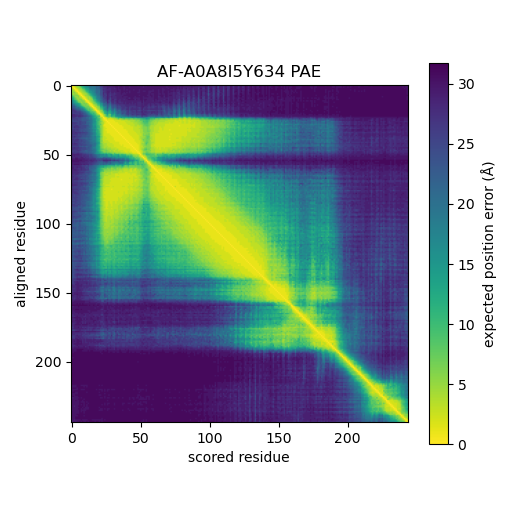 C 1
ATOM 1288 O O . LEU A 1 165 ? 51.889 -18.101 -47.160 1.00 73.19 165 LEU A O 1
ATOM 1292 N N . THR A 1 166 ? 50.563 -18.124 -48.966 1.00 77.62 166 THR A N 1
ATOM 1293 C CA . THR A 1 166 ? 51.558 -18.571 -49.953 1.00 77.62 166 THR A CA 1
ATOM 1294 C C . THR A 1 166 ? 52.128 -17.429 -50.799 1.00 77.62 166 THR A C 1
ATOM 1296 O O . THR A 1 166 ? 52.699 -17.688 -51.857 1.00 77.62 166 THR A O 1
ATOM 1299 N N . TRP A 1 167 ? 51.920 -16.171 -50.403 1.00 76.88 167 TRP A N 1
ATOM 1300 C CA . TRP A 1 167 ? 52.416 -15.027 -51.160 1.00 76.88 167 TRP A CA 1
ATOM 1301 C C . TRP A 1 167 ? 53.943 -14.986 -51.129 1.00 76.88 167 TRP A C 1
ATOM 1303 O O . TRP A 1 167 ? 54.563 -15.041 -50.067 1.00 76.88 167 TRP A O 1
ATOM 1313 N N . VAL A 1 168 ? 54.542 -14.856 -52.309 1.00 75.38 168 VAL A N 1
ATOM 1314 C CA . VAL A 1 168 ? 55.987 -14.720 -52.492 1.00 75.38 168 VAL A CA 1
ATOM 1315 C C . VAL A 1 168 ? 56.292 -13.454 -53.297 1.00 75.38 168 VAL A C 1
ATOM 1317 O O . VAL A 1 168 ? 55.464 -13.032 -54.113 1.00 75.38 168 VAL A O 1
ATOM 1320 N N . PRO A 1 169 ? 57.474 -12.836 -53.119 1.00 71.25 169 PRO A N 1
ATOM 1321 C CA . PRO A 1 169 ? 57.910 -11.731 -53.965 1.00 71.25 169 PRO A CA 1
ATOM 1322 C C . PRO A 1 169 ? 57.844 -12.119 -55.452 1.00 71.25 169 PRO A C 1
ATOM 1324 O O . PRO A 1 169 ? 58.490 -13.072 -55.877 1.00 71.25 169 PRO A O 1
ATOM 1327 N N . GLY A 1 170 ? 57.035 -11.395 -56.230 1.00 71.81 170 GLY A N 1
ATOM 1328 C CA . GLY A 1 170 ? 56.761 -11.693 -57.643 1.00 71.81 170 GLY A CA 1
ATOM 1329 C C . GLY A 1 170 ? 55.344 -12.203 -57.929 1.00 71.81 170 GLY A C 1
ATOM 1330 O O . GLY A 1 170 ? 54.939 -12.205 -59.089 1.00 71.81 170 GLY A O 1
ATOM 1331 N N . ASP A 1 171 ? 54.563 -12.567 -56.905 1.00 70.50 171 ASP A N 1
ATOM 1332 C CA . ASP A 1 171 ? 53.150 -12.928 -57.067 1.00 70.50 171 ASP A CA 1
ATOM 1333 C C . ASP A 1 171 ? 52.307 -11.679 -57.426 1.00 70.50 171 ASP A C 1
ATOM 1335 O O . ASP A 1 171 ? 52.318 -10.684 -56.682 1.00 70.50 171 ASP A O 1
ATOM 1339 N N . PRO A 1 172 ? 51.551 -11.702 -58.544 1.00 70.62 172 PRO A N 1
ATOM 1340 C CA . PRO A 1 172 ? 50.628 -10.631 -58.917 1.00 70.62 172 PRO A CA 1
ATOM 1341 C C . PRO A 1 172 ? 49.575 -10.298 -57.846 1.00 70.62 172 PRO A C 1
ATOM 1343 O O . PRO A 1 172 ? 49.104 -9.162 -57.791 1.00 70.62 172 PRO A O 1
ATOM 1346 N N . ARG A 1 173 ? 49.225 -11.248 -56.967 1.00 69.88 173 ARG A N 1
ATOM 1347 C CA . ARG A 1 173 ? 48.247 -11.104 -55.872 1.00 69.88 173 ARG A CA 1
ATOM 1348 C C . ARG A 1 173 ? 48.869 -10.489 -54.610 1.00 69.88 173 ARG A C 1
ATOM 1350 O O . ARG A 1 173 ? 48.770 -11.049 -53.520 1.00 69.88 173 ARG A O 1
ATOM 1357 N N . ARG A 1 174 ? 49.533 -9.342 -54.747 1.00 76.94 174 ARG A N 1
ATOM 1358 C CA . ARG A 1 174 ? 50.113 -8.588 -53.619 1.00 76.94 174 ARG A CA 1
ATOM 1359 C C . ARG A 1 174 ? 49.092 -7.605 -53.027 1.00 76.94 174 ARG A C 1
ATOM 1361 O O . ARG A 1 174 ? 48.376 -6.984 -53.804 1.00 76.94 174 ARG A O 1
ATOM 1368 N N . PRO A 1 175 ? 49.052 -7.402 -51.700 1.00 75.81 175 PRO A N 1
ATOM 1369 C CA . PRO A 1 175 ? 48.069 -6.525 -51.061 1.00 75.81 175 PRO A CA 1
ATOM 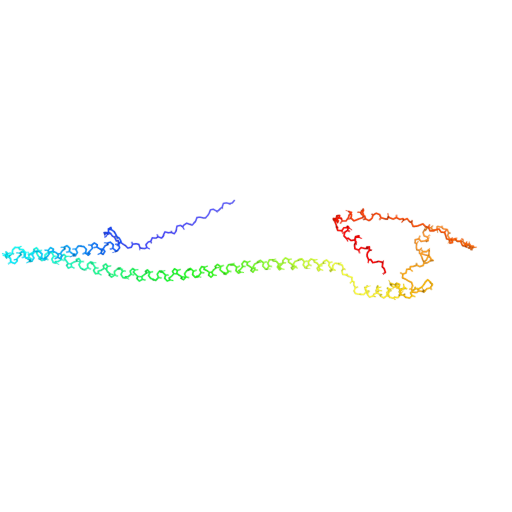1370 C C . PRO A 1 175 ? 48.477 -5.050 -50.973 1.00 75.81 175 PRO A C 1
ATOM 1372 O O . PRO A 1 175 ? 47.850 -4.260 -50.270 1.00 75.81 175 PRO A O 1
ATOM 1375 N N . TYR A 1 176 ? 49.567 -4.672 -51.637 1.00 77.50 176 TYR A N 1
ATOM 1376 C CA . TYR A 1 176 ? 50.140 -3.335 -51.573 1.00 77.50 176 TYR A CA 1
ATOM 1377 C C . TYR A 1 176 ? 50.607 -2.879 -52.966 1.00 77.50 176 TYR A C 1
ATOM 1379 O O . TYR A 1 176 ? 50.949 -3.712 -53.812 1.00 77.50 176 TYR A O 1
ATOM 1387 N N . PRO A 1 177 ? 50.633 -1.564 -53.227 1.00 79.56 177 PRO A N 1
ATOM 1388 C CA . PRO A 1 177 ? 51.069 -1.026 -54.513 1.00 79.56 177 PRO A CA 1
ATOM 1389 C C . PRO A 1 177 ? 52.576 -1.243 -54.743 1.00 79.56 177 PRO A C 1
ATOM 1391 O O . PRO A 1 177 ? 53.376 -1.139 -53.816 1.00 79.56 177 PRO A O 1
ATOM 1394 N N . THR A 1 178 ? 52.980 -1.533 -55.982 1.00 81.75 178 THR A N 1
ATOM 1395 C CA . THR A 1 178 ? 54.402 -1.637 -56.377 1.00 81.75 178 THR A CA 1
ATOM 1396 C C . THR A 1 178 ? 55.059 -0.260 -56.420 1.00 81.75 178 THR A C 1
ATOM 1398 O O . THR A 1 178 ? 54.396 0.732 -56.704 1.00 81.75 178 THR A O 1
ATOM 1401 N N . ASP A 1 179 ? 56.384 -0.200 -56.261 1.00 82.56 179 ASP A N 1
ATOM 1402 C CA . ASP A 1 179 ? 57.180 1.027 -56.436 1.00 82.56 179 ASP A CA 1
ATOM 1403 C C . ASP A 1 179 ? 56.891 1.738 -57.774 1.00 82.56 179 ASP A C 1
ATOM 1405 O O . ASP A 1 179 ? 56.667 2.946 -57.796 1.00 82.56 179 ASP A O 1
ATOM 1409 N N . LEU A 1 180 ? 56.774 0.992 -58.881 1.00 81.88 180 LEU A N 1
ATOM 1410 C CA . LEU A 1 180 ? 56.375 1.544 -60.180 1.00 81.88 180 LEU A CA 1
ATOM 1411 C C . LEU A 1 180 ? 54.967 2.165 -60.152 1.00 81.88 180 LEU A C 1
ATOM 1413 O O . LEU A 1 180 ? 54.780 3.263 -60.670 1.00 81.88 180 LEU A O 1
ATOM 1417 N N . GLU A 1 181 ? 53.989 1.507 -59.519 1.00 84.81 181 GLU A N 1
ATOM 1418 C CA . GLU A 1 181 ? 52.619 2.028 -59.382 1.00 84.81 181 GLU A CA 1
ATOM 1419 C C . GLU A 1 181 ? 52.604 3.296 -58.518 1.00 84.81 181 GLU A C 1
ATOM 1421 O O . GLU A 1 181 ? 51.980 4.290 -58.887 1.00 84.81 181 GLU A O 1
ATOM 1426 N N . MET A 1 182 ? 53.370 3.309 -57.425 1.00 86.44 182 MET A N 1
ATOM 1427 C CA . MET A 1 182 ? 53.534 4.473 -56.552 1.00 86.44 182 MET A CA 1
ATOM 1428 C C . MET A 1 182 ? 54.201 5.655 -57.272 1.00 86.44 182 MET A C 1
ATOM 1430 O O . MET A 1 182 ? 53.724 6.784 -57.150 1.00 86.44 182 MET A O 1
ATOM 1434 N N . ARG A 1 183 ? 55.261 5.413 -58.060 1.00 84.81 183 ARG A N 1
ATOM 1435 C CA . ARG A 1 183 ? 55.952 6.441 -58.865 1.00 84.81 183 ARG A CA 1
ATOM 1436 C C . ARG A 1 183 ? 55.098 6.966 -60.013 1.00 84.81 183 ARG A C 1
ATOM 1438 O O . ARG A 1 183 ? 55.176 8.148 -60.331 1.00 84.81 183 ARG A O 1
ATOM 1445 N N . SER A 1 184 ? 54.284 6.102 -60.617 1.00 83.50 184 SER A N 1
ATOM 1446 C CA . SER A 1 184 ? 53.359 6.475 -61.692 1.00 83.50 184 SER A CA 1
ATOM 1447 C C . SER A 1 184 ? 52.135 7.256 -61.202 1.00 83.50 184 SER A C 1
ATOM 1449 O O . SER A 1 184 ? 51.453 7.892 -62.006 1.00 83.50 184 SER A O 1
ATOM 1451 N N . GLY A 1 185 ? 51.858 7.224 -59.894 1.00 84.31 185 GLY A N 1
ATOM 1452 C CA . GLY A 1 185 ? 50.740 7.924 -59.276 1.00 84.31 185 GLY A CA 1
ATOM 1453 C C . GLY A 1 185 ? 50.907 9.445 -59.253 1.00 84.31 185 GLY A C 1
ATOM 1454 O O . GLY A 1 185 ? 52.000 9.987 -59.418 1.00 84.31 185 GLY A O 1
ATOM 1455 N N . LEU A 1 186 ? 49.801 10.142 -58.982 1.00 85.38 186 LEU A N 1
ATOM 1456 C CA . LEU A 1 186 ? 49.722 11.608 -58.996 1.00 85.38 186 LEU A CA 1
ATOM 1457 C C . LEU A 1 186 ? 50.803 12.279 -58.129 1.00 85.38 186 LEU A C 1
ATOM 1459 O O . LEU A 1 186 ? 51.429 13.246 -58.552 1.00 85.38 186 LEU A O 1
ATOM 1463 N N . LEU A 1 187 ? 51.065 11.726 -56.940 1.00 84.19 187 LEU A N 1
ATOM 1464 C CA . LEU A 1 187 ? 52.076 12.245 -56.017 1.00 84.19 187 LEU A CA 1
ATOM 1465 C C . LEU A 1 187 ? 53.511 12.087 -56.558 1.00 84.19 187 LEU A C 1
ATOM 1467 O O . LEU A 1 187 ? 54.347 12.959 -56.334 1.00 84.19 187 LEU A O 1
ATOM 1471 N N . GLY A 1 188 ? 53.795 11.007 -57.294 1.00 82.12 188 GLY A N 1
ATOM 1472 C CA . GLY A 1 188 ? 55.095 10.777 -57.931 1.00 82.12 188 GLY A CA 1
ATOM 1473 C C . GLY A 1 188 ? 55.346 11.714 -59.115 1.00 82.12 188 GLY A C 1
ATOM 1474 O O . GLY A 1 188 ? 56.455 12.223 -59.269 1.00 82.12 188 GLY A O 1
ATOM 1475 N N . GLN A 1 189 ? 54.303 12.014 -59.893 1.00 79.81 189 GLN A N 1
ATOM 1476 C CA . GLN A 1 189 ? 54.361 12.969 -61.006 1.00 79.81 189 GLN A CA 1
ATOM 1477 C C . GLN A 1 189 ? 54.558 14.413 -60.523 1.00 79.81 189 GLN A C 1
ATOM 1479 O O . GLN A 1 189 ? 55.363 15.148 -61.085 1.00 79.81 189 GLN A O 1
ATOM 1484 N N . MET A 1 190 ? 53.875 14.813 -59.444 1.00 78.56 190 MET A N 1
ATOM 1485 C CA . MET A 1 190 ? 54.018 16.150 -58.848 1.00 78.56 190 MET A CA 1
ATOM 1486 C C . MET A 1 190 ? 55.431 16.421 -58.312 1.00 78.56 190 MET A C 1
ATOM 1488 O O . MET A 1 190 ? 55.875 17.565 -58.309 1.00 78.56 190 MET A O 1
ATOM 1492 N N . ASN A 1 191 ? 56.146 15.378 -57.880 1.00 73.56 191 ASN A N 1
ATOM 1493 C CA . ASN A 1 191 ? 57.511 15.485 -57.364 1.00 73.56 191 ASN A CA 1
ATOM 1494 C C . ASN A 1 191 ? 58.590 15.452 -58.469 1.00 73.56 191 ASN A C 1
ATOM 1496 O O . ASN A 1 191 ? 59.774 15.586 -58.172 1.00 73.56 191 ASN A O 1
ATOM 1500 N N . ASN A 1 192 ? 58.204 15.273 -59.737 1.00 64.06 192 ASN A N 1
ATOM 1501 C CA . ASN A 1 192 ? 59.112 15.304 -60.881 1.00 64.06 192 ASN A CA 1
ATOM 1502 C C . ASN A 1 192 ? 58.587 16.271 -61.961 1.00 64.06 192 ASN A C 1
ATOM 1504 O O . ASN A 1 192 ? 57.979 15.823 -62.935 1.00 64.06 192 ASN A O 1
ATOM 1508 N N . PRO A 1 193 ? 58.817 17.593 -61.841 1.00 56.81 193 PRO A N 1
ATOM 1509 C CA . PRO A 1 193 ? 58.359 18.583 -62.822 1.00 56.81 193 PRO A CA 1
ATOM 1510 C C . PRO A 1 193 ? 59.085 18.531 -64.188 1.00 56.81 193 PRO A C 1
ATOM 1512 O O . PRO A 1 193 ? 59.087 19.514 -64.924 1.00 56.81 193 PRO A O 1
ATOM 1515 N N . SER A 1 194 ? 59.686 17.405 -64.577 1.00 55.53 194 SER A N 1
ATOM 1516 C CA . SER A 1 194 ? 60.496 17.310 -65.796 1.00 55.53 194 SER A CA 1
ATOM 1517 C C . SER A 1 194 ? 60.504 15.904 -66.400 1.00 55.53 194 SER A C 1
ATOM 1519 O O . SER A 1 194 ? 61.491 15.181 -66.331 1.00 55.53 194 SER A O 1
ATOM 1521 N N . THR A 1 195 ? 59.402 15.504 -67.034 1.00 54.56 195 THR A N 1
ATOM 1522 C CA . THR A 1 195 ? 59.391 14.474 -68.094 1.00 54.56 195 THR A CA 1
ATOM 1523 C C . THR A 1 195 ? 58.238 14.772 -69.055 1.00 54.56 195 THR A C 1
ATOM 1525 O O . THR A 1 195 ? 57.272 14.036 -69.193 1.00 54.56 195 THR A O 1
ATOM 1528 N N . SER A 1 196 ? 58.366 15.902 -69.743 1.00 49.28 196 SER A N 1
ATOM 1529 C CA . SER A 1 196 ? 57.829 16.075 -71.092 1.00 49.28 196 SER A CA 1
ATOM 1530 C C . SER A 1 196 ? 59.037 16.146 -72.019 1.00 49.28 196 SER A C 1
ATOM 1532 O O . SER A 1 196 ? 59.412 17.223 -72.467 1.00 49.28 196 SER A O 1
ATOM 1534 N N . GLY A 1 197 ? 59.725 15.018 -72.225 1.00 42.22 197 GLY A N 1
ATOM 1535 C CA . GLY A 1 197 ? 60.826 14.957 -73.184 1.00 42.22 197 GLY A CA 1
ATOM 1536 C C . GLY A 1 197 ? 61.910 13.918 -72.890 1.00 42.22 197 GLY A C 1
ATOM 1537 O O . GLY A 1 197 ? 62.796 14.162 -72.089 1.00 42.22 197 GLY A O 1
ATOM 1538 N N . VAL A 1 198 ? 61.862 12.827 -73.661 1.00 42.69 198 VAL A N 1
ATOM 1539 C CA . VAL A 1 198 ? 63.013 12.198 -74.337 1.00 42.69 198 VAL A CA 1
ATOM 1540 C C . VAL A 1 198 ? 64.053 11.409 -73.504 1.00 42.69 198 VAL A C 1
ATOM 1542 O O . VAL A 1 198 ? 64.929 11.964 -72.858 1.00 42.69 198 VAL A O 1
ATOM 1545 N N . ASN A 1 199 ? 64.028 10.093 -73.765 1.00 40.50 199 ASN A N 1
ATOM 1546 C CA . ASN A 1 199 ? 65.118 9.102 -73.811 1.00 40.50 199 ASN A CA 1
ATOM 1547 C C . ASN A 1 199 ? 65.786 8.602 -72.522 1.00 40.50 199 ASN A C 1
ATOM 1549 O O . ASN A 1 199 ? 66.141 9.335 -71.609 1.00 40.50 199 ASN A O 1
ATOM 1553 N N . GLY A 1 200 ? 65.956 7.276 -72.501 1.00 46.50 200 GLY A N 1
ATOM 1554 C CA . GLY A 1 200 ? 66.362 6.495 -71.347 1.00 46.50 200 GLY A CA 1
ATOM 1555 C C . GLY A 1 200 ? 67.861 6.439 -71.080 1.00 46.50 200 GLY A C 1
ATOM 1556 O O . GLY A 1 200 ? 68.682 6.539 -71.985 1.00 46.50 200 GLY A O 1
ATOM 1557 N N . HIS A 1 201 ? 68.176 6.159 -69.818 1.00 35.31 201 HIS A N 1
ATOM 1558 C CA . HIS A 1 201 ? 69.323 5.365 -69.395 1.00 35.31 201 HIS A CA 1
ATOM 1559 C C . HIS A 1 201 ? 69.068 4.888 -67.956 1.00 35.31 201 HIS A C 1
ATOM 1561 O O . HIS A 1 201 ? 68.816 5.701 -67.069 1.00 35.31 201 HIS A O 1
ATOM 1567 N N . LEU A 1 202 ? 69.092 3.573 -67.734 1.00 44.53 202 LEU A N 1
ATOM 1568 C CA . LEU A 1 202 ? 69.171 2.973 -66.398 1.00 44.53 202 LEU A CA 1
ATOM 1569 C C . LEU A 1 202 ? 70.653 2.781 -66.049 1.00 44.53 202 LEU A C 1
ATOM 1571 O O . LEU A 1 202 ? 71.413 2.330 -66.904 1.00 44.53 202 LEU A O 1
ATOM 1575 N N . PRO A 1 203 ? 71.034 3.011 -64.789 1.00 44.16 203 PRO A N 1
ATOM 1576 C CA . PRO A 1 203 ? 71.782 1.991 -64.051 1.00 44.16 203 PRO A CA 1
ATOM 1577 C C . PRO A 1 203 ? 71.098 1.769 -62.685 1.00 44.16 203 PRO A C 1
ATOM 1579 O O . PRO A 1 203 ? 70.605 2.707 -62.070 1.00 44.16 203 PRO A O 1
ATOM 1582 N N . GLY A 1 204 ? 70.903 0.552 -62.182 1.00 36.22 204 GLY A N 1
ATOM 1583 C CA . GLY A 1 204 ? 71.909 -0.496 -62.053 1.00 36.22 204 GLY A CA 1
ATOM 1584 C C . GLY A 1 204 ? 72.526 -0.408 -60.651 1.00 36.22 204 GLY A C 1
ATOM 1585 O O . GLY A 1 204 ? 73.424 0.395 -60.441 1.00 36.22 204 GLY A O 1
ATOM 1586 N N . ASP A 1 205 ? 71.999 -1.225 -59.734 1.00 36.38 205 ASP A N 1
ATOM 1587 C CA . ASP A 1 205 ? 72.578 -1.699 -58.464 1.00 36.38 205 ASP A CA 1
ATOM 1588 C C . ASP A 1 205 ? 72.944 -0.713 -57.334 1.00 36.38 205 ASP A C 1
ATOM 1590 O O . ASP A 1 205 ? 74.013 -0.113 -57.294 1.00 36.38 205 ASP A O 1
ATOM 1594 N N . ALA A 1 206 ? 72.101 -0.708 -56.292 1.00 35.81 206 ALA A N 1
ATOM 1595 C CA . ALA A 1 206 ? 72.496 -0.408 -54.912 1.00 35.81 206 ALA A CA 1
ATOM 1596 C C . ALA A 1 206 ? 71.614 -1.193 -53.917 1.00 35.81 206 ALA A C 1
ATOM 1598 O O . ALA A 1 206 ? 70.755 -0.647 -53.224 1.00 35.81 206 ALA A O 1
ATOM 1599 N N . LEU A 1 207 ? 71.823 -2.511 -53.855 1.00 43.31 207 LEU A N 1
ATOM 1600 C CA . LEU A 1 207 ? 71.597 -3.269 -52.623 1.00 43.31 207 LEU A CA 1
ATOM 1601 C C . LEU A 1 207 ? 72.595 -2.773 -51.558 1.00 43.31 207 LEU A C 1
ATOM 1603 O O . LEU A 1 207 ? 73.733 -2.460 -51.887 1.00 43.31 207 LEU A O 1
ATOM 1607 N N . ALA A 1 208 ? 72.168 -2.796 -50.291 1.00 39.66 208 ALA A N 1
ATOM 1608 C CA . ALA A 1 208 ? 72.940 -2.524 -49.069 1.00 39.66 208 ALA A CA 1
ATOM 1609 C C . ALA A 1 208 ? 72.978 -1.069 -48.555 1.00 39.66 208 ALA A C 1
ATOM 1611 O O . ALA A 1 208 ? 73.982 -0.372 -48.634 1.00 39.66 208 ALA A O 1
ATOM 1612 N N . ALA A 1 209 ? 71.917 -0.678 -47.844 1.00 34.03 209 ALA A N 1
ATOM 1613 C CA . ALA A 1 209 ? 72.061 0.140 -46.639 1.00 34.03 209 ALA A CA 1
ATOM 1614 C C . ALA A 1 209 ? 70.881 -0.118 -45.695 1.00 34.03 209 ALA A C 1
ATOM 1616 O O . ALA A 1 209 ? 69.846 0.544 -45.745 1.00 34.03 209 ALA A O 1
ATOM 1617 N N . GLY A 1 210 ? 71.041 -1.108 -44.816 1.00 42.25 210 GLY A N 1
ATOM 1618 C CA . GLY A 1 210 ? 70.203 -1.222 -43.633 1.00 42.25 210 GLY A CA 1
ATOM 1619 C C . GLY A 1 210 ? 70.393 0.003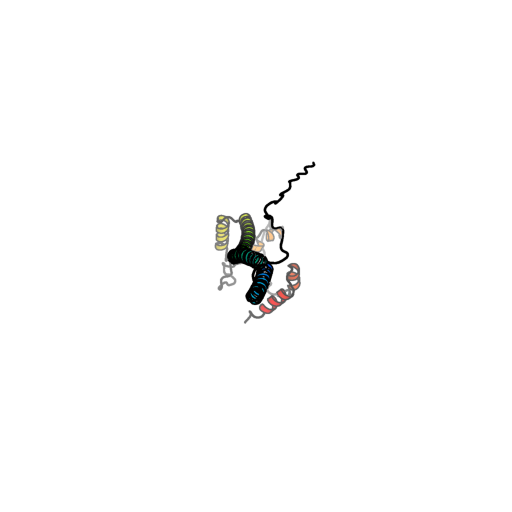 -42.738 1.00 42.25 210 GLY A C 1
ATOM 1620 O O . GLY A 1 210 ? 71.499 0.270 -42.274 1.00 42.25 210 GLY A O 1
ATOM 1621 N N . ARG A 1 211 ? 69.306 0.728 -42.467 1.00 34.56 211 ARG A N 1
ATOM 1622 C CA . ARG A 1 211 ? 69.155 1.592 -41.289 1.00 34.56 211 ARG A CA 1
ATOM 1623 C C . ARG A 1 211 ? 67.694 1.587 -40.850 1.00 34.56 211 ARG A C 1
ATOM 1625 O O . ARG A 1 211 ? 66.860 2.289 -41.408 1.00 34.56 211 ARG A O 1
ATOM 1632 N N . LEU A 1 212 ? 67.413 0.798 -39.818 1.00 37.78 212 LEU A N 1
ATOM 1633 C CA . LEU A 1 212 ? 66.240 0.963 -38.963 1.00 37.78 212 LEU A CA 1
ATOM 1634 C C . LEU A 1 212 ? 66.465 2.203 -38.078 1.00 37.78 212 LEU A C 1
ATOM 1636 O O . LEU A 1 212 ? 67.468 2.234 -37.361 1.00 37.78 212 LEU A O 1
ATOM 1640 N N . PRO A 1 213 ? 65.571 3.206 -38.047 1.00 38.84 213 PRO A N 1
ATOM 1641 C CA . PRO A 1 213 ? 65.473 4.088 -36.899 1.00 38.84 213 PRO A CA 1
ATOM 1642 C C . PRO A 1 213 ? 64.668 3.366 -35.813 1.00 38.84 213 PRO A C 1
ATOM 1644 O O . PRO A 1 213 ? 63.474 3.105 -35.961 1.00 38.84 213 PRO A O 1
ATOM 1647 N N . GLY A 1 214 ? 65.360 3.002 -34.736 1.00 38.12 214 GLY A N 1
ATOM 1648 C CA . GLY A 1 214 ? 64.775 2.413 -33.540 1.00 38.12 214 GLY A CA 1
ATOM 1649 C C . GLY A 1 214 ? 63.904 3.388 -32.740 1.00 38.12 214 GLY A C 1
ATOM 1650 O O . GLY A 1 214 ? 64.061 4.604 -32.811 1.00 38.12 214 GLY A O 1
ATOM 1651 N N . ASN A 1 215 ? 63.017 2.790 -31.941 1.00 44.84 215 ASN A N 1
ATOM 1652 C CA . ASN A 1 215 ? 62.235 3.368 -30.845 1.00 44.84 215 ASN A CA 1
ATOM 1653 C C . ASN A 1 215 ? 61.395 4.616 -31.155 1.00 44.84 215 ASN A C 1
ATOM 1655 O O . ASN A 1 215 ? 61.692 5.731 -30.726 1.00 44.84 215 ASN A O 1
ATOM 1659 N N . ALA A 1 216 ? 60.225 4.386 -31.754 1.00 46.88 216 ALA A N 1
ATOM 1660 C CA . ALA A 1 216 ? 59.088 5.279 -31.564 1.00 46.88 216 ALA A CA 1
ATOM 1661 C C . ALA A 1 216 ? 58.657 5.252 -30.082 1.00 46.88 216 ALA A C 1
ATOM 1663 O O . ALA A 1 216 ? 58.312 4.205 -29.532 1.00 46.88 216 ALA A O 1
ATOM 1664 N N . ASN A 1 217 ? 58.695 6.407 -29.417 1.00 54.66 217 ASN A N 1
ATOM 1665 C CA . ASN A 1 217 ? 58.270 6.565 -28.028 1.00 54.66 217 ASN A CA 1
ATOM 1666 C C . ASN A 1 217 ? 56.731 6.541 -27.927 1.00 54.66 217 ASN A C 1
ATOM 1668 O O . ASN A 1 217 ? 56.069 7.581 -27.918 1.00 54.66 217 ASN A O 1
ATOM 1672 N N . TRP A 1 218 ? 56.161 5.337 -27.849 1.00 49.22 218 TRP A N 1
ATOM 1673 C CA . TRP A 1 218 ? 54.715 5.095 -27.758 1.00 49.22 218 TRP A CA 1
ATOM 1674 C C . TRP A 1 218 ? 54.060 5.709 -26.512 1.00 49.22 218 TRP A C 1
ATOM 1676 O O . TRP A 1 218 ? 52.878 6.048 -26.539 1.00 49.22 218 TRP A O 1
ATOM 1686 N N . ILE A 1 219 ? 54.822 5.954 -25.444 1.00 54.12 219 ILE A N 1
ATOM 1687 C CA . ILE A 1 219 ? 54.309 6.550 -24.200 1.00 54.12 219 ILE A CA 1
ATOM 1688 C C . ILE A 1 219 ? 53.802 7.984 -24.446 1.00 54.12 219 ILE A C 1
ATOM 1690 O O . ILE A 1 219 ? 52.783 8.393 -23.886 1.00 54.12 219 ILE A O 1
ATOM 1694 N N . GLY A 1 220 ? 54.459 8.736 -25.337 1.00 52.03 220 GLY A N 1
ATOM 1695 C CA . GLY A 1 220 ? 54.049 10.098 -25.701 1.00 52.03 220 GLY A CA 1
ATOM 1696 C C . GLY A 1 220 ? 52.792 10.164 -26.577 1.00 52.03 220 GLY A C 1
ATOM 1697 O O . GLY A 1 220 ? 52.093 11.180 -26.573 1.00 52.03 220 GLY A O 1
ATOM 1698 N N . VAL A 1 221 ? 52.481 9.088 -27.306 1.00 57.31 221 VAL A N 1
ATOM 1699 C CA . VAL A 1 221 ? 51.281 8.995 -28.153 1.00 57.31 221 VAL A CA 1
ATOM 1700 C C . VAL A 1 221 ? 50.050 8.699 -27.293 1.00 57.31 221 VAL A C 1
ATOM 1702 O O . VAL A 1 221 ? 49.036 9.382 -27.424 1.00 57.31 221 VAL A O 1
ATOM 1705 N N . PHE A 1 222 ? 50.162 7.778 -26.331 1.00 52.62 222 PHE A N 1
ATOM 1706 C CA . PHE A 1 222 ? 49.033 7.384 -25.481 1.00 52.62 222 PHE A CA 1
ATOM 1707 C C . PHE A 1 222 ? 48.625 8.443 -24.444 1.00 52.62 222 PHE A C 1
ATOM 1709 O O . PHE A 1 222 ? 47.430 8.614 -24.192 1.00 52.62 222 PHE A O 1
ATOM 1716 N N . LYS A 1 223 ? 49.571 9.234 -23.906 1.00 53.66 223 LYS A N 1
ATOM 1717 C CA . LYS A 1 223 ? 49.241 10.365 -23.008 1.00 53.66 223 LYS A CA 1
ATOM 1718 C C . LYS A 1 223 ? 48.393 11.443 -23.696 1.00 53.66 223 LYS A C 1
ATOM 1720 O O . LYS A 1 223 ? 47.598 12.106 -23.039 1.00 53.66 223 LYS A O 1
ATOM 1725 N N . ARG A 1 224 ? 48.508 11.586 -25.022 1.00 52.59 224 ARG A N 1
ATOM 1726 C CA . ARG A 1 224 ? 47.760 12.579 -25.812 1.00 52.59 224 ARG A CA 1
ATOM 1727 C C . ARG A 1 224 ? 46.290 12.196 -26.037 1.00 52.59 224 ARG A C 1
ATOM 1729 O O . ARG A 1 224 ? 45.505 13.039 -26.450 1.00 52.59 224 ARG A O 1
ATOM 1736 N N . GLN A 1 225 ? 45.919 10.948 -25.745 1.00 51.25 225 GLN A N 1
ATOM 1737 C CA . GLN A 1 225 ? 44.559 10.411 -25.882 1.00 51.25 225 GLN A CA 1
ATOM 1738 C C . GLN A 1 225 ? 43.869 10.142 -24.532 1.00 51.25 225 GLN A C 1
ATOM 1740 O O . GLN A 1 225 ? 42.789 9.563 -24.507 1.00 51.25 225 GLN A O 1
ATOM 1745 N N . GLY A 1 226 ? 44.447 10.602 -23.413 1.00 46.06 226 GLY A N 1
ATOM 1746 C CA . GLY A 1 226 ? 43.776 10.610 -22.105 1.00 46.06 226 GLY A CA 1
ATOM 1747 C C . GLY A 1 226 ? 43.732 9.265 -21.372 1.00 46.06 226 GLY A C 1
ATOM 1748 O O . GLY A 1 226 ? 43.002 9.131 -20.394 1.00 46.06 226 GLY A O 1
ATOM 1749 N N . TYR A 1 227 ? 44.511 8.273 -21.807 1.00 55.03 227 TYR A N 1
ATOM 1750 C CA . TYR A 1 227 ? 44.589 6.975 -21.133 1.00 55.03 227 TYR A CA 1
ATOM 1751 C C . TYR A 1 227 ? 45.538 7.016 -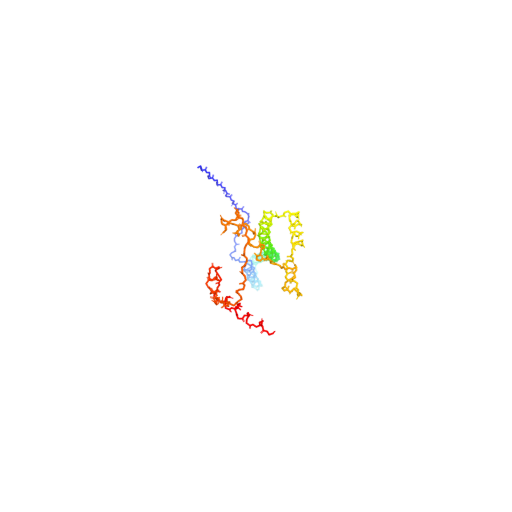19.929 1.00 55.03 227 TYR A C 1
ATOM 1753 O O . TYR A 1 227 ? 46.600 7.643 -19.976 1.00 55.03 227 TYR A O 1
ATOM 1761 N N . SER A 1 228 ? 45.163 6.333 -18.843 1.00 59.59 228 SER A N 1
ATOM 1762 C CA . SER A 1 228 ? 45.980 6.271 -17.629 1.00 59.59 228 SER A CA 1
ATOM 1763 C C . SER A 1 228 ? 47.254 5.450 -17.856 1.00 59.59 228 SER A C 1
ATOM 1765 O O . SER A 1 228 ? 47.277 4.464 -18.595 1.00 59.59 228 SER A O 1
ATOM 1767 N N . GLU A 1 229 ? 48.334 5.850 -17.186 1.00 55.66 229 GLU A N 1
ATOM 1768 C CA . GLU A 1 229 ? 49.675 5.266 -17.340 1.00 55.66 229 GLU A CA 1
ATOM 1769 C C . GLU A 1 229 ? 49.727 3.764 -16.983 1.00 55.66 229 GLU A C 1
ATOM 1771 O O . GLU A 1 229 ? 50.577 3.021 -17.474 1.00 55.66 229 GLU A O 1
ATOM 1776 N N . VAL A 1 230 ? 48.753 3.298 -16.195 1.00 59.50 230 VAL A N 1
ATOM 1777 C CA . VAL A 1 230 ? 48.574 1.895 -15.799 1.00 59.50 230 VAL A CA 1
ATOM 1778 C C . VAL A 1 230 ? 48.092 1.031 -16.973 1.00 59.50 230 VAL A C 1
ATOM 1780 O O . VAL A 1 230 ? 48.610 -0.066 -17.176 1.00 59.50 230 VAL A O 1
ATOM 1783 N N . ALA A 1 231 ? 47.179 1.539 -17.810 1.00 55.53 231 ALA A N 1
ATOM 1784 C CA . ALA A 1 231 ? 46.630 0.793 -18.947 1.00 55.53 231 ALA A CA 1
ATOM 1785 C C . ALA A 1 231 ? 47.669 0.561 -20.062 1.00 55.53 231 ALA A C 1
ATOM 1787 O O . ALA A 1 231 ? 47.698 -0.496 -20.695 1.00 55.53 231 ALA A O 1
ATOM 1788 N N . VAL A 1 232 ? 48.574 1.525 -20.264 1.00 57.31 232 VAL A N 1
ATOM 1789 C CA . VAL A 1 232 ? 49.636 1.451 -21.284 1.00 57.31 232 VAL A CA 1
ATOM 1790 C C . VAL A 1 232 ? 50.705 0.423 -20.900 1.00 57.31 232 VAL A C 1
ATOM 1792 O O . VAL A 1 232 ? 51.170 -0.338 -21.750 1.00 57.31 232 VAL A O 1
ATOM 1795 N N . ARG A 1 233 ? 51.063 0.341 -19.611 1.00 57.16 233 ARG A N 1
ATOM 1796 C CA . ARG A 1 233 ? 52.023 -0.659 -19.112 1.00 57.16 233 ARG A CA 1
ATOM 1797 C C . ARG A 1 233 ? 51.479 -2.086 -19.192 1.00 57.16 233 ARG A C 1
ATOM 1799 O O . ARG A 1 233 ? 52.238 -2.999 -19.500 1.00 57.16 233 ARG A O 1
ATOM 1806 N N . GLN A 1 234 ? 50.176 -2.273 -18.983 1.00 54.56 234 GLN A N 1
ATOM 1807 C CA . GLN A 1 234 ? 49.546 -3.592 -19.048 1.00 54.56 234 GLN A CA 1
ATOM 1808 C C . GLN A 1 234 ? 49.444 -4.133 -20.486 1.00 54.56 234 GLN A C 1
ATOM 1810 O O . GLN A 1 234 ? 49.636 -5.327 -20.696 1.00 54.56 234 GLN A O 1
ATOM 1815 N N . CYS A 1 235 ? 49.254 -3.265 -21.490 1.00 51.72 235 CYS A N 1
ATOM 1816 C CA . CYS A 1 235 ? 49.316 -3.666 -22.903 1.00 51.72 235 CYS A CA 1
ATOM 1817 C C . CYS A 1 235 ? 50.737 -4.032 -23.361 1.00 51.72 235 CYS A C 1
ATOM 1819 O O . CYS A 1 235 ? 50.910 -4.999 -24.098 1.00 51.72 235 CYS A O 1
ATOM 1821 N N . LEU A 1 236 ? 51.761 -3.299 -22.908 1.00 56.66 236 LEU A N 1
ATOM 1822 C CA . LEU A 1 236 ? 53.155 -3.606 -23.256 1.00 56.66 236 LEU A CA 1
ATOM 1823 C C . LEU A 1 236 ? 53.643 -4.921 -22.624 1.00 56.66 236 LEU A C 1
ATOM 1825 O O . LEU A 1 236 ? 54.379 -5.656 -23.272 1.00 56.66 236 LEU A O 1
ATOM 1829 N N . ALA A 1 237 ? 53.189 -5.257 -21.411 1.00 53.62 237 ALA A N 1
ATOM 1830 C CA . ALA A 1 237 ? 53.534 -6.518 -20.744 1.00 53.62 237 ALA A CA 1
ATOM 1831 C C . ALA A 1 237 ? 52.895 -7.761 -21.399 1.00 53.62 237 ALA A C 1
ATOM 1833 O O . ALA A 1 237 ? 53.450 -8.855 -21.320 1.00 53.62 237 ALA A O 1
ATOM 1834 N N . LEU A 1 238 ? 51.745 -7.605 -22.064 1.00 52.31 238 LEU A N 1
ATOM 1835 C CA . LEU A 1 238 ? 51.072 -8.695 -22.782 1.00 52.31 238 LEU A CA 1
ATOM 1836 C C . LEU A 1 238 ? 51.642 -8.926 -24.195 1.00 52.31 238 LEU A C 1
ATOM 1838 O O . LEU A 1 238 ? 51.468 -10.006 -24.751 1.00 52.31 238 LEU A O 1
ATOM 1842 N N . GLY A 1 239 ? 52.354 -7.946 -24.762 1.00 48.38 239 GLY A N 1
ATOM 1843 C CA . GLY A 1 239 ? 52.936 -8.027 -26.107 1.00 48.38 239 GLY A CA 1
ATOM 1844 C C . GLY A 1 239 ? 54.257 -8.800 -26.209 1.00 48.38 239 GLY A C 1
ATOM 1845 O O . GLY A 1 239 ? 54.670 -9.139 -27.312 1.00 48.38 239 GLY A O 1
ATOM 1846 N N . THR A 1 240 ? 54.923 -9.105 -25.091 1.00 47.88 240 THR A N 1
ATOM 1847 C CA . THR A 1 240 ? 56.229 -9.796 -25.082 1.00 47.88 240 THR A CA 1
ATOM 1848 C C . THR A 1 240 ? 56.159 -11.328 -25.079 1.00 47.88 240 THR A C 1
ATOM 1850 O O . THR A 1 240 ? 57.206 -11.959 -25.123 1.00 47.88 240 THR A O 1
ATOM 1853 N N . ASN A 1 241 ? 54.968 -11.941 -25.072 1.00 42.97 241 ASN A N 1
ATOM 1854 C CA . ASN A 1 241 ? 54.810 -13.409 -25.046 1.00 42.97 241 ASN A CA 1
ATOM 1855 C C . ASN A 1 241 ? 54.245 -14.027 -26.340 1.00 42.97 241 ASN A C 1
ATOM 1857 O O . ASN A 1 241 ? 53.809 -15.173 -26.328 1.00 42.97 241 ASN A O 1
ATOM 1861 N N . ILE A 1 242 ? 54.260 -13.309 -27.467 1.00 38.72 242 ILE A N 1
ATOM 1862 C CA . ILE A 1 242 ? 53.876 -13.867 -28.779 1.00 38.72 242 ILE A CA 1
ATOM 1863 C C . ILE A 1 242 ? 55.059 -13.735 -29.743 1.00 38.72 242 ILE A C 1
ATOM 1865 O O . ILE A 1 242 ? 54.972 -13.052 -30.750 1.00 38.72 242 ILE A O 1
ATOM 1869 N N . VAL A 1 243 ? 56.198 -14.345 -29.402 1.00 40.06 243 VAL A N 1
ATOM 1870 C CA . VAL A 1 243 ? 57.186 -14.839 -30.379 1.00 40.06 243 VAL A CA 1
ATOM 1871 C C . VAL A 1 243 ? 57.905 -16.045 -29.754 1.00 40.06 243 VAL A C 1
ATOM 1873 O O . VAL A 1 243 ? 58.939 -15.898 -29.108 1.00 40.06 243 VAL A O 1
ATOM 1876 N N . THR A 1 244 ? 57.337 -17.232 -29.953 1.00 36.44 244 THR A N 1
ATOM 1877 C CA . THR A 1 244 ? 58.058 -18.510 -30.087 1.00 36.44 244 THR A CA 1
ATOM 1878 C C . THR A 1 244 ? 57.437 -19.249 -31.251 1.00 36.44 244 THR A C 1
ATOM 1880 O O . THR A 1 244 ? 56.185 -19.312 -31.252 1.00 36.44 244 THR A O 1
#

Radius of gyration: 56.36 Å; Cα contacts (8 Å, |Δi|>4): 61; chains: 1; bounding box: 118×60×144 Å

Mean predicted aligned error: 19.89 Å